Protein AF-A0A5B7WT74-F1 (afdb_monomer_lite)

Structure (mmCIF, N/CA/C/O backbone):
data_AF-A0A5B7WT74-F1
#
_entry.id   AF-A0A5B7WT74-F1
#
loop_
_atom_site.group_PDB
_atom_site.id
_atom_site.type_symbol
_atom_site.label_atom_id
_atom_site.label_alt_id
_atom_site.label_comp_id
_atom_site.label_asym_id
_atom_site.label_entity_id
_atom_site.label_seq_id
_atom_site.pdbx_PDB_ins_code
_atom_site.Cartn_x
_atom_site.Cartn_y
_atom_site.Cartn_z
_atom_site.occupancy
_atom_site.B_iso_or_equiv
_atom_site.auth_seq_id
_atom_site.auth_comp_id
_atom_site.auth_asym_id
_atom_site.auth_atom_id
_atom_site.pdbx_PDB_model_num
ATOM 1 N N . MET A 1 1 ? 6.994 38.155 -28.074 1.00 43.84 1 MET A N 1
ATOM 2 C CA . MET A 1 1 ? 7.207 37.816 -29.499 1.00 43.84 1 MET A CA 1
ATOM 3 C C . MET A 1 1 ? 7.752 36.392 -29.578 1.00 43.84 1 MET A C 1
ATOM 5 O O . MET A 1 1 ? 8.650 36.089 -28.813 1.00 43.84 1 MET A O 1
ATOM 9 N N . LYS A 1 2 ? 7.110 35.565 -30.424 1.00 42.50 2 LYS A N 1
ATOM 10 C CA . LYS A 1 2 ? 7.462 34.252 -31.032 1.00 42.50 2 LYS A CA 1
ATOM 11 C C . LYS A 1 2 ? 8.826 33.625 -30.641 1.00 42.50 2 LYS A C 1
ATOM 13 O O . LYS A 1 2 ? 9.832 34.312 -30.678 1.00 42.50 2 LYS A O 1
ATOM 18 N N . ALA A 1 3 ? 8.922 32.319 -30.376 1.00 50.75 3 ALA A N 1
ATOM 19 C CA . ALA A 1 3 ? 8.661 31.285 -31.381 1.00 50.75 3 ALA A CA 1
ATOM 20 C C . ALA A 1 3 ? 8.172 29.927 -30.835 1.00 50.75 3 ALA A C 1
ATOM 22 O O . ALA A 1 3 ? 8.535 29.475 -29.756 1.00 50.75 3 ALA A O 1
ATOM 23 N N . VAL A 1 4 ? 7.350 29.310 -31.683 1.00 54.53 4 VAL A N 1
ATOM 24 C CA . VAL A 1 4 ? 6.824 27.945 -31.675 1.00 54.53 4 VAL A CA 1
ATOM 25 C C . VAL A 1 4 ? 7.891 26.995 -32.227 1.00 54.53 4 VAL A C 1
ATOM 27 O O . VAL A 1 4 ? 8.508 27.321 -33.239 1.00 54.53 4 VAL A O 1
ATOM 30 N N . ALA A 1 5 ? 8.029 25.803 -31.645 1.00 60.91 5 ALA A N 1
ATOM 31 C CA . ALA A 1 5 ? 8.601 24.648 -32.333 1.00 60.91 5 ALA A CA 1
ATOM 32 C C . ALA A 1 5 ? 7.704 23.427 -32.092 1.00 60.91 5 ALA A C 1
ATOM 34 O O . ALA A 1 5 ? 7.594 22.916 -30.981 1.00 60.91 5 ALA A O 1
ATOM 35 N N . ALA A 1 6 ? 7.022 23.018 -33.157 1.00 59.38 6 ALA A N 1
ATOM 36 C CA . ALA A 1 6 ? 6.358 21.735 -33.278 1.00 59.38 6 ALA A CA 1
ATOM 37 C C . ALA A 1 6 ? 7.375 20.710 -33.793 1.00 59.38 6 ALA A C 1
ATOM 39 O O . ALA A 1 6 ? 8.110 21.027 -34.723 1.00 59.38 6 ALA A O 1
ATOM 40 N N . ASP A 1 7 ? 7.347 19.479 -33.280 1.00 59.78 7 ASP A N 1
ATOM 41 C CA . ASP A 1 7 ? 7.774 18.324 -34.071 1.00 59.78 7 ASP A CA 1
ATOM 42 C C . ASP A 1 7 ? 6.890 17.102 -33.783 1.00 59.78 7 ASP A C 1
ATOM 44 O O . ASP A 1 7 ? 7.019 16.364 -32.810 1.00 59.78 7 ASP A O 1
ATOM 48 N N . THR A 1 8 ? 5.909 16.939 -34.663 1.00 59.81 8 THR A N 1
ATOM 49 C CA . THR A 1 8 ? 5.300 15.666 -35.041 1.00 59.81 8 THR A CA 1
ATOM 50 C C . THR A 1 8 ? 6.332 14.762 -35.718 1.00 59.81 8 THR A C 1
ATOM 52 O O . THR A 1 8 ? 6.831 15.169 -36.766 1.00 59.81 8 THR A O 1
ATOM 55 N N . ARG A 1 9 ? 6.445 13.486 -35.299 1.00 57.03 9 ARG A N 1
ATOM 56 C CA . ARG A 1 9 ? 6.190 12.302 -36.164 1.00 57.03 9 ARG A CA 1
ATOM 57 C C . ARG A 1 9 ? 6.542 10.946 -35.517 1.00 57.03 9 ARG A C 1
ATOM 59 O O . ARG A 1 9 ? 7.696 10.617 -35.300 1.00 57.03 9 ARG A O 1
ATOM 66 N N . LYS A 1 10 ? 5.516 10.082 -35.494 1.00 58.88 10 LYS A N 1
ATOM 67 C CA . LYS A 1 10 ? 5.471 8.793 -36.222 1.00 58.88 10 LYS A CA 1
ATOM 68 C C . LYS A 1 10 ? 6.456 7.694 -35.780 1.00 58.88 10 LYS A C 1
ATOM 70 O O . LYS A 1 1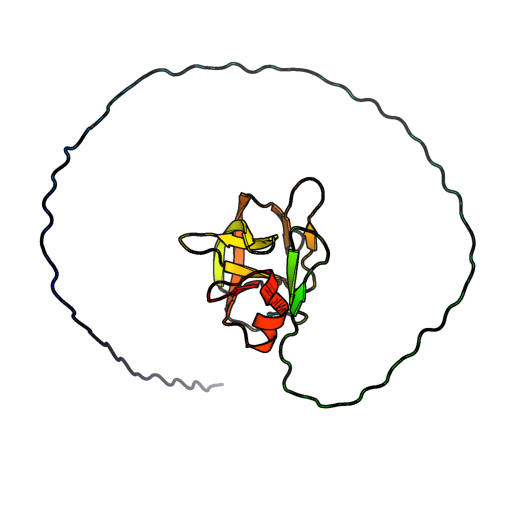0 ? 7.607 7.697 -36.194 1.00 58.88 10 LYS A O 1
ATOM 75 N N . ARG A 1 11 ? 5.908 6.605 -35.221 1.00 59.91 11 ARG A N 1
ATOM 76 C CA . ARG A 1 11 ? 5.969 5.269 -35.856 1.00 59.91 11 ARG A CA 1
ATOM 77 C C . ARG A 1 11 ? 4.997 4.277 -35.212 1.00 59.91 11 ARG A C 1
ATOM 79 O O . ARG A 1 11 ? 5.199 3.753 -34.129 1.00 59.91 11 ARG A O 1
ATOM 86 N N . ILE A 1 12 ? 3.960 4.018 -35.991 1.00 52.88 12 ILE A N 1
ATOM 87 C CA . ILE A 1 12 ? 3.102 2.840 -35.995 1.00 52.88 12 ILE A CA 1
ATOM 88 C C . ILE A 1 12 ? 3.962 1.566 -36.063 1.00 52.88 12 ILE A C 1
ATOM 90 O O . ILE A 1 12 ? 4.817 1.466 -36.946 1.00 52.88 12 ILE A O 1
ATOM 94 N N . ARG A 1 13 ? 3.670 0.571 -35.217 1.00 59.75 13 ARG A N 1
ATOM 95 C CA . ARG A 1 13 ? 3.854 -0.851 -35.545 1.00 59.75 13 ARG A CA 1
ATOM 96 C C . ARG A 1 13 ? 2.678 -1.664 -34.990 1.00 59.75 13 ARG A C 1
ATOM 98 O O . ARG A 1 13 ? 2.598 -1.827 -33.777 1.00 59.75 13 ARG A O 1
ATOM 105 N N . PRO A 1 14 ? 1.777 -2.177 -35.844 1.00 52.19 14 PRO A N 1
ATOM 106 C CA . PRO A 1 14 ? 0.904 -3.273 -35.475 1.00 52.19 14 PRO A CA 1
ATOM 107 C C . PRO A 1 14 ? 1.727 -4.561 -35.560 1.00 52.19 14 PRO A C 1
ATOM 109 O O . PRO A 1 14 ? 2.401 -4.799 -36.563 1.00 52.19 14 PRO A O 1
ATOM 112 N N . MET A 1 15 ? 1.669 -5.404 -34.535 1.00 56.66 15 MET A N 1
ATOM 113 C CA . MET A 1 15 ? 2.001 -6.812 -34.706 1.00 56.66 15 MET A CA 1
ATOM 114 C C . MET A 1 15 ? 0.751 -7.628 -34.427 1.00 56.66 15 MET A C 1
ATOM 116 O O . MET A 1 15 ? 0.352 -7.874 -33.296 1.00 56.66 15 MET A O 1
ATOM 120 N N . VAL A 1 16 ? 0.115 -7.975 -35.539 1.00 48.88 16 VAL A N 1
ATOM 121 C CA . VAL A 1 16 ? -0.822 -9.076 -35.670 1.00 48.88 16 VAL A CA 1
ATOM 122 C C . VAL A 1 16 ? -0.041 -10.359 -35.391 1.00 48.88 16 VAL A C 1
ATOM 124 O O . VAL A 1 16 ? 0.893 -10.674 -36.124 1.00 48.88 16 VAL A O 1
ATOM 127 N N . ALA A 1 17 ? -0.438 -11.103 -34.365 1.00 52.28 17 ALA A N 1
ATOM 128 C CA . ALA A 1 17 ? -0.118 -12.516 -34.243 1.00 52.28 17 ALA A CA 1
ATOM 129 C C . ALA A 1 17 ? -1.440 -13.274 -34.126 1.00 52.28 17 ALA A C 1
ATOM 131 O O . ALA A 1 17 ? -2.047 -13.391 -33.066 1.00 52.28 17 ALA A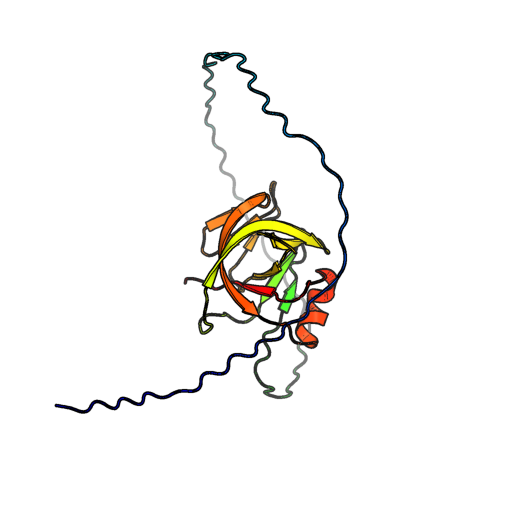 O 1
ATOM 132 N N . VAL A 1 18 ? -1.902 -13.720 -35.290 1.00 48.38 18 VAL A N 1
ATOM 133 C CA . VAL A 1 18 ? -2.897 -14.773 -35.446 1.00 48.38 18 VAL A CA 1
ATOM 134 C C . VAL A 1 18 ? -2.309 -16.045 -34.841 1.00 48.38 18 VAL A C 1
ATOM 136 O O . VAL A 1 18 ? -1.279 -16.516 -35.318 1.00 48.38 18 VAL A O 1
ATOM 139 N N . LEU A 1 19 ? -2.983 -16.636 -33.856 1.00 49.34 19 LEU A N 1
ATOM 140 C CA . LEU A 1 19 ? -2.921 -18.079 -33.666 1.00 49.34 19 LEU A CA 1
ATOM 141 C C . LEU A 1 19 ? -4.340 -18.624 -33.547 1.00 49.34 19 LEU A C 1
ATOM 143 O O . LEU A 1 19 ? -5.104 -18.280 -32.648 1.00 49.34 19 LEU A O 1
ATOM 147 N N . ALA A 1 20 ? -4.677 -19.425 -34.546 1.00 49.81 20 ALA A N 1
ATOM 148 C CA . ALA A 1 20 ? -5.928 -20.127 -34.699 1.00 49.81 20 ALA A CA 1
ATOM 149 C C . ALA A 1 20 ? -5.833 -21.540 -34.099 1.00 49.81 20 ALA A C 1
ATOM 151 O O . ALA A 1 20 ? -4.742 -22.079 -33.930 1.00 49.81 20 ALA A O 1
ATOM 152 N N . LEU A 1 21 ? -7.017 -22.135 -33.923 1.00 44.97 21 LEU A N 1
ATOM 153 C CA . LEU A 1 21 ? -7.318 -23.546 -33.659 1.00 44.97 21 LEU A CA 1
ATOM 154 C C . LEU A 1 21 ? -7.023 -24.072 -32.249 1.00 44.97 21 LEU A C 1
ATOM 156 O O . LEU A 1 21 ? -5.889 -24.392 -31.913 1.00 44.97 21 LEU A O 1
ATOM 160 N N . SER A 1 22 ? -8.100 -24.365 -31.510 1.00 44.72 22 SER A N 1
ATOM 161 C CA . SER A 1 22 ? -8.371 -25.729 -31.025 1.00 44.72 22 SER A CA 1
ATOM 162 C C . SER A 1 22 ? -9.834 -25.911 -30.598 1.00 44.72 22 SER A C 1
ATOM 164 O O . SER A 1 22 ? -10.284 -25.352 -29.610 1.00 44.72 22 SER A O 1
ATOM 166 N N . LEU A 1 23 ? -10.517 -26.721 -31.407 1.00 48.03 23 LEU A N 1
ATOM 167 C CA . LEU A 1 23 ? -11.551 -27.715 -31.116 1.00 48.03 23 LEU A CA 1
ATOM 168 C C . LEU A 1 23 ? -12.803 -27.374 -30.285 1.00 48.03 23 LEU A C 1
ATOM 170 O O . LEU A 1 23 ? -12.784 -27.063 -29.101 1.00 48.03 23 LEU A O 1
ATOM 174 N N . ALA A 1 24 ? -13.918 -27.643 -30.965 1.00 52.25 24 ALA A N 1
ATOM 175 C CA . ALA A 1 24 ? -15.261 -27.872 -30.471 1.00 52.25 24 ALA A CA 1
ATOM 176 C C . ALA A 1 24 ? -15.336 -28.719 -29.187 1.00 52.25 24 ALA A C 1
ATOM 178 O O . ALA A 1 24 ? -14.900 -29.867 -29.152 1.00 52.25 24 ALA A O 1
ATOM 179 N N . GLY A 1 25 ? -16.031 -28.173 -28.192 1.00 44.06 25 GLY A N 1
ATOM 180 C CA . GLY A 1 25 ? -16.697 -28.917 -27.133 1.00 44.06 25 GLY A CA 1
ATOM 181 C C . GLY A 1 25 ? -18.139 -28.435 -27.052 1.00 44.06 25 GLY A C 1
ATOM 182 O O . GLY A 1 25 ? -18.421 -27.398 -26.459 1.00 44.06 25 GLY A O 1
ATOM 183 N N . MET A 1 26 ? -19.048 -29.155 -27.709 1.00 55.19 26 MET A N 1
ATOM 184 C CA . MET A 1 26 ? -20.481 -28.991 -27.503 1.00 55.19 26 MET A CA 1
ATOM 185 C C . MET A 1 26 ? -20.848 -29.552 -26.130 1.00 55.19 26 MET A C 1
ATOM 187 O O . MET A 1 26 ? -20.786 -30.759 -25.932 1.00 55.19 26 MET A O 1
ATOM 191 N N . THR A 1 27 ? -21.330 -28.699 -25.235 1.00 57.47 27 THR A N 1
ATOM 192 C CA . THR A 1 27 ? -22.348 -29.084 -24.252 1.00 57.47 27 THR A CA 1
ATOM 193 C C . THR A 1 27 ? -23.288 -27.908 -24.071 1.00 57.47 27 THR A C 1
ATOM 195 O O . THR A 1 27 ? -22.961 -26.904 -23.444 1.00 57.47 27 THR A O 1
ATOM 198 N N . ALA A 1 28 ? -24.458 -28.050 -24.683 1.00 52.72 28 ALA A N 1
ATOM 199 C CA . ALA A 1 28 ? -25.638 -27.273 -24.383 1.00 52.72 28 ALA A CA 1
ATOM 200 C C . ALA A 1 28 ? -26.025 -27.487 -22.913 1.00 52.72 28 ALA A C 1
ATOM 202 O O . ALA A 1 28 ? -26.196 -28.625 -22.483 1.00 52.72 28 ALA A O 1
ATOM 203 N N . CYS A 1 29 ? -26.218 -26.404 -22.165 1.00 58.50 29 CYS A N 1
ATOM 204 C CA . CYS A 1 29 ? -27.122 -26.423 -21.024 1.00 58.50 29 CYS A CA 1
ATOM 205 C C . CYS A 1 29 ? -27.938 -25.131 -21.046 1.00 58.50 29 CYS A C 1
ATOM 207 O O . CYS A 1 29 ? -27.478 -24.055 -20.679 1.00 58.50 29 CYS A O 1
ATOM 209 N N . SER A 1 30 ? -29.105 -25.294 -21.659 1.00 61.38 30 SER A N 1
ATOM 210 C CA . SER A 1 30 ? -30.391 -24.660 -21.409 1.00 61.38 30 SER A CA 1
ATOM 211 C C . SER A 1 30 ? -30.413 -23.374 -20.585 1.00 61.38 30 SER A C 1
ATOM 213 O O . SER A 1 30 ? -30.084 -23.339 -19.403 1.00 61.38 30 SER A O 1
ATOM 215 N N . A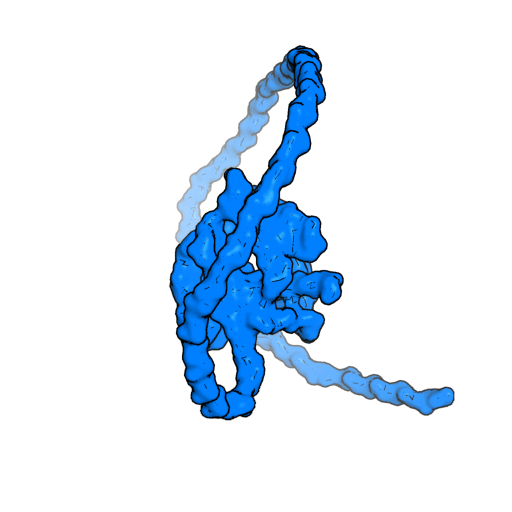LA A 1 31 ? -30.964 -22.349 -21.229 1.00 52.22 31 ALA A N 1
ATOM 216 C CA . ALA A 1 31 ? -31.610 -21.223 -20.588 1.00 52.22 31 ALA A CA 1
ATOM 217 C C . ALA A 1 31 ? -32.527 -21.669 -19.438 1.00 52.22 31 ALA A C 1
ATOM 219 O O . ALA A 1 31 ? -33.329 -22.591 -19.596 1.00 52.22 31 ALA A O 1
ATOM 220 N N . GLN A 1 32 ? -32.467 -20.942 -18.326 1.00 59.31 32 GLN A N 1
ATOM 221 C CA . GLN A 1 32 ? -33.526 -20.943 -17.328 1.00 59.31 32 GLN A CA 1
ATOM 222 C C . GLN A 1 32 ? -33.859 -19.487 -16.973 1.00 59.31 32 GLN A C 1
ATOM 224 O O . GLN A 1 32 ? -33.116 -18.859 -16.217 1.00 59.31 32 GLN A O 1
ATOM 229 N N . PRO A 1 33 ? -34.941 -18.913 -17.530 1.00 55.94 33 PRO A N 1
ATOM 230 C CA . PRO A 1 33 ? -35.518 -17.691 -17.003 1.00 55.94 33 PRO A CA 1
ATOM 231 C C . PRO A 1 33 ? -36.308 -18.072 -15.749 1.00 55.94 33 PRO A C 1
ATOM 233 O O . PRO A 1 33 ? -37.377 -18.669 -15.838 1.00 55.94 33 PRO A O 1
ATOM 236 N N . ASN A 1 34 ? -35.764 -17.769 -14.573 1.00 62.56 34 ASN A N 1
ATOM 237 C CA . ASN A 1 34 ? -36.559 -17.756 -13.351 1.00 62.56 34 ASN A CA 1
ATOM 238 C C . ASN A 1 34 ? -37.060 -16.330 -13.126 1.00 62.56 34 ASN A C 1
ATOM 240 O O . ASN A 1 34 ? -36.448 -15.535 -12.415 1.00 62.56 34 ASN A O 1
ATOM 244 N N . ASP A 1 35 ? -38.197 -16.040 -13.754 1.00 53.81 35 ASP A N 1
ATOM 245 C CA . ASP A 1 35 ? -39.191 -15.146 -13.180 1.00 53.81 35 ASP A CA 1
ATOM 246 C C . ASP A 1 35 ? -39.698 -15.794 -11.888 1.00 53.81 35 ASP A C 1
ATOM 248 O O . ASP A 1 35 ? -40.445 -16.772 -11.903 1.00 53.81 35 ASP A O 1
ATOM 252 N N . ALA A 1 36 ? -39.266 -15.258 -10.752 1.00 55.19 36 ALA A N 1
ATOM 253 C CA . ALA A 1 36 ? -39.910 -15.500 -9.473 1.00 55.19 36 ALA A CA 1
ATOM 254 C C . ALA A 1 36 ? -40.029 -14.164 -8.744 1.00 55.19 36 ALA A C 1
ATOM 256 O O . ALA A 1 36 ? -39.200 -13.780 -7.920 1.00 55.19 36 ALA A O 1
ATOM 257 N N . SER A 1 37 ? -41.110 -13.459 -9.080 1.00 58.66 37 SER A N 1
ATOM 258 C CA . SER A 1 37 ? -41.801 -12.581 -8.142 1.00 58.66 37 SER A CA 1
ATOM 259 C C . SER A 1 37 ? -41.978 -13.297 -6.806 1.00 58.66 37 SER A C 1
ATOM 261 O O . SER A 1 37 ? -42.674 -14.307 -6.750 1.00 58.66 37 SER A O 1
ATOM 263 N N . ALA A 1 38 ? -41.431 -12.741 -5.728 1.00 49.78 38 ALA A N 1
ATOM 264 C CA . ALA A 1 38 ? -42.021 -12.892 -4.406 1.00 49.78 38 ALA A CA 1
ATOM 265 C C . ALA A 1 38 ? -41.536 -11.796 -3.450 1.00 49.78 38 ALA A C 1
ATOM 267 O O . ALA A 1 38 ? -40.396 -11.775 -3.004 1.00 49.78 38 ALA A O 1
ATOM 268 N N . SER A 1 39 ? -42.506 -10.963 -3.087 1.00 55.06 39 SER A N 1
ATOM 269 C CA . SER A 1 39 ? -42.717 -10.435 -1.745 1.00 55.06 39 SER A CA 1
ATOM 270 C C . SER A 1 39 ? -41.747 -9.384 -1.205 1.00 55.06 39 SER A C 1
ATOM 272 O O . SER A 1 39 ? -40.751 -9.651 -0.541 1.00 55.06 39 SER A O 1
ATOM 274 N N . GLN A 1 40 ? -42.201 -8.143 -1.365 1.00 49.69 40 GLN A N 1
ATOM 275 C CA . GLN A 1 40 ? -42.039 -7.088 -0.376 1.00 49.69 40 GLN A CA 1
ATOM 276 C C . GLN A 1 40 ? -42.329 -7.621 1.039 1.00 49.69 40 GLN A C 1
ATOM 278 O O . GLN A 1 40 ? -43.361 -8.254 1.273 1.00 49.69 40 GLN A O 1
ATOM 283 N N . ALA A 1 41 ? -41.456 -7.286 1.984 1.00 58.47 41 ALA A N 1
ATOM 284 C CA . ALA A 1 41 ? -41.811 -7.166 3.387 1.00 58.47 41 ALA A CA 1
ATOM 285 C C . ALA A 1 41 ? -41.403 -5.755 3.845 1.00 58.47 41 ALA A C 1
ATOM 287 O O . ALA A 1 41 ? -40.213 -5.432 3.813 1.00 58.47 41 ALA A O 1
ATOM 288 N N . PRO A 1 42 ? -42.353 -4.888 4.231 1.00 57.06 42 PRO A N 1
ATOM 289 C CA . PRO A 1 42 ? -42.037 -3.652 4.925 1.00 57.06 42 PRO A CA 1
ATOM 290 C C . PRO A 1 42 ? -41.691 -3.997 6.375 1.00 57.06 42 PRO A C 1
ATOM 292 O O . PRO A 1 42 ? -42.571 -4.350 7.158 1.00 57.06 42 PRO A O 1
ATOM 295 N N . PHE A 1 43 ? -40.415 -3.904 6.748 1.00 56.41 43 PHE A N 1
ATOM 296 C CA . PHE A 1 43 ? -40.043 -3.900 8.159 1.00 56.41 43 PHE A CA 1
ATOM 297 C C . PHE A 1 43 ? -39.893 -2.461 8.641 1.00 56.41 43 PHE A C 1
ATOM 299 O O . PHE A 1 43 ? -38.982 -1.727 8.261 1.00 56.41 43 PHE A O 1
ATOM 306 N N . SER A 1 44 ? -40.889 -2.093 9.441 1.00 58.38 44 SER A N 1
ATOM 307 C CA . SER A 1 44 ? -41.050 -0.860 10.195 1.00 58.38 44 SER A CA 1
ATOM 308 C C . SER A 1 44 ? -39.860 -0.526 11.107 1.00 58.38 44 SER A C 1
ATOM 310 O O . SER A 1 44 ? -39.141 -1.425 11.551 1.00 58.38 44 SER A O 1
ATOM 312 N N . PRO A 1 45 ? -39.689 0.769 11.431 1.00 55.28 45 PRO A N 1
ATOM 313 C CA . PRO A 1 45 ? -38.602 1.286 12.250 1.00 55.28 45 PRO A CA 1
ATOM 314 C C . PRO A 1 45 ? -38.806 0.939 13.728 1.00 55.28 45 PRO A C 1
ATOM 316 O O . PRO A 1 45 ? -39.908 1.076 14.258 1.00 55.28 45 PRO A O 1
ATOM 319 N N . ALA A 1 46 ? -37.728 0.563 14.414 1.00 53.81 46 ALA A N 1
ATOM 320 C CA . ALA A 1 46 ? -37.673 0.591 15.869 1.00 53.81 46 ALA A CA 1
ATOM 321 C C . ALA A 1 46 ? -36.906 1.845 16.296 1.00 53.81 46 ALA A C 1
ATOM 323 O O . ALA A 1 46 ? -35.699 1.971 16.096 1.00 53.81 46 ALA A O 1
ATOM 324 N N . ALA A 1 47 ? -37.675 2.789 16.823 1.00 49.59 47 ALA A N 1
ATOM 325 C CA . ALA A 1 47 ? -37.211 3.954 17.543 1.00 49.59 47 ALA A CA 1
ATOM 326 C C . ALA A 1 47 ? -36.612 3.577 18.910 1.00 49.59 47 ALA A C 1
ATOM 328 O O . ALA A 1 47 ? -36.903 2.515 19.456 1.00 49.59 47 ALA A O 1
ATOM 329 N N . SER A 1 48 ? -35.893 4.555 19.467 1.00 51.88 48 SER A N 1
ATOM 330 C CA . SER A 1 48 ? -35.588 4.745 20.890 1.00 51.88 48 SER A CA 1
ATOM 331 C C . SER A 1 48 ? -34.513 3.844 21.507 1.00 51.88 48 SER A C 1
ATOM 333 O O . SER A 1 48 ? -34.693 2.649 21.700 1.00 51.88 48 SER A O 1
ATOM 335 N N . SER A 1 49 ? -33.414 4.449 21.956 1.00 59.25 49 SER A N 1
ATOM 336 C CA . SER A 1 49 ? -33.446 5.159 23.240 1.00 59.25 49 SER A CA 1
ATOM 337 C C . SER A 1 49 ? -32.184 5.984 23.475 1.00 59.25 49 SER A C 1
ATOM 339 O O . SER A 1 49 ? -31.066 5.559 23.195 1.00 59.25 49 SER A O 1
ATOM 341 N N . GLU A 1 50 ? -32.423 7.172 24.023 1.00 53.16 50 GLU A N 1
ATOM 342 C CA . GLU A 1 50 ? -31.483 8.003 24.763 1.00 53.16 50 GLU A CA 1
ATOM 343 C C . GLU A 1 50 ? -30.692 7.211 25.811 1.00 53.16 50 GLU A C 1
ATOM 345 O O . GLU A 1 50 ? -31.259 6.418 26.561 1.00 53.16 50 GLU A O 1
ATOM 350 N N . ALA A 1 51 ? -29.406 7.541 25.933 1.00 53.81 51 ALA A N 1
ATOM 351 C CA . ALA A 1 51 ? -28.732 7.658 27.222 1.00 53.81 51 ALA A CA 1
ATOM 352 C C . ALA A 1 51 ? -27.486 8.547 27.061 1.00 53.81 51 ALA A C 1
ATOM 354 O O . ALA A 1 51 ? -26.430 8.094 26.625 1.00 53.81 51 ALA A O 1
ATOM 355 N N . ALA A 1 52 ? -27.613 9.823 27.426 1.00 60.88 52 ALA A N 1
ATOM 356 C CA . ALA A 1 52 ? -26.500 10.563 28.019 1.00 60.88 52 ALA A CA 1
ATOM 357 C C . ALA A 1 52 ? -26.399 10.143 29.499 1.00 60.88 52 ALA A C 1
ATOM 359 O O . ALA A 1 52 ? -27.430 9.862 30.117 1.00 60.88 52 ALA A O 1
ATOM 360 N N . PRO A 1 53 ? -25.191 10.095 30.083 1.00 61.78 53 PRO A N 1
ATOM 361 C CA . PRO A 1 53 ? -24.801 11.246 30.894 1.00 61.78 53 PRO A CA 1
ATOM 362 C C . PRO A 1 53 ? -23.311 11.621 30.813 1.00 61.78 53 PRO A C 1
ATOM 364 O O . PRO A 1 53 ? -22.422 10.796 30.617 1.00 61.78 53 PRO A O 1
ATOM 367 N N . SER A 1 54 ? -23.068 12.913 31.035 1.00 54.81 54 SER A N 1
ATOM 368 C CA . SER A 1 54 ? -21.801 13.519 31.453 1.00 54.81 54 SER A CA 1
ATOM 369 C C . SER A 1 54 ? -21.198 12.820 32.680 1.00 54.81 54 SER A C 1
ATOM 371 O O . SER A 1 54 ? -21.959 12.321 33.505 1.00 54.81 54 SER A O 1
ATOM 373 N N . THR A 1 55 ? -19.867 12.870 32.860 1.00 54.66 55 THR A N 1
ATOM 374 C CA . THR A 1 55 ? -19.165 13.420 34.055 1.00 54.66 55 THR A CA 1
ATOM 375 C C . THR A 1 55 ? -17.639 13.199 33.955 1.00 54.66 55 THR A C 1
ATOM 377 O O . THR A 1 55 ? -17.151 12.078 34.003 1.00 54.66 55 THR A O 1
ATOM 380 N N . GLN A 1 56 ? -16.920 14.310 33.767 1.00 54.16 56 GLN A N 1
ATOM 381 C CA . GLN A 1 56 ? -15.739 14.803 34.500 1.00 54.16 56 GLN A CA 1
ATOM 382 C C . GLN A 1 56 ? -14.843 13.811 35.283 1.00 54.16 56 GLN A C 1
ATOM 384 O O . GLN A 1 56 ? -15.294 13.201 36.244 1.00 54.16 56 GLN A O 1
ATOM 389 N N . ALA A 1 57 ? -13.535 13.809 34.985 1.00 50.91 57 ALA A N 1
ATOM 390 C CA . ALA A 1 57 ? -12.472 13.796 36.001 1.00 50.91 57 ALA A CA 1
ATOM 391 C C . ALA A 1 57 ? -11.115 14.177 35.381 1.00 50.91 57 ALA A C 1
ATOM 393 O O . ALA A 1 57 ? -10.497 13.427 34.630 1.00 50.91 57 ALA A O 1
ATOM 394 N N . GLU A 1 58 ? -10.686 15.383 35.729 1.00 55.03 58 GLU A N 1
ATOM 395 C CA . GLU A 1 58 ? -9.323 15.897 35.691 1.00 55.03 58 GLU A CA 1
ATOM 396 C C . GLU A 1 58 ? -8.448 15.128 36.694 1.00 55.03 58 GLU A C 1
ATOM 398 O O . GLU A 1 58 ? -8.892 14.892 37.816 1.00 55.03 58 GLU A O 1
ATOM 403 N N . SER A 1 59 ? -7.223 14.748 36.308 1.00 51.16 59 SER A N 1
ATOM 404 C CA . SER A 1 59 ? -6.075 14.539 37.213 1.00 51.16 59 SER A CA 1
ATOM 405 C C . SER A 1 59 ? -4.793 14.296 36.410 1.00 51.16 59 SER A C 1
ATOM 407 O O . SER A 1 59 ? -4.551 13.205 35.896 1.00 51.16 59 SER A O 1
ATOM 409 N N . THR A 1 60 ? -3.951 15.323 36.335 1.00 51.75 60 THR A N 1
ATOM 410 C CA . THR A 1 60 ? -2.493 15.191 36.221 1.00 51.75 60 THR A CA 1
ATOM 411 C C . THR A 1 60 ? -1.928 14.709 37.562 1.00 51.75 60 THR A C 1
ATOM 413 O O . THR A 1 60 ? -2.431 15.088 38.621 1.00 51.75 60 THR A O 1
ATOM 416 N N . PRO A 1 61 ? -0.877 13.876 37.546 1.00 57.22 61 PRO A N 1
ATOM 417 C CA . PRO A 1 61 ? 0.376 14.380 38.105 1.00 57.22 61 PRO A CA 1
ATOM 418 C C . PRO A 1 61 ? 1.628 13.955 37.323 1.00 57.22 61 PRO A C 1
ATOM 420 O O . PRO A 1 61 ? 1.701 12.898 36.700 1.00 57.22 61 PRO A O 1
ATOM 423 N N . SER A 1 62 ? 2.627 14.830 37.411 1.00 51.44 62 SER A N 1
ATOM 424 C CA . SER A 1 62 ? 4.009 14.669 36.972 1.00 51.44 62 SER A CA 1
ATOM 425 C C . SER A 1 62 ? 4.674 13.392 37.494 1.00 51.44 62 SER A C 1
ATOM 427 O O . SER A 1 62 ? 4.446 12.973 38.627 1.00 51.44 62 SER A O 1
ATOM 429 N N . THR A 1 63 ? 5.612 12.838 36.723 1.00 54.88 63 THR A N 1
ATOM 430 C CA . THR A 1 63 ? 6.741 12.087 37.284 1.00 54.88 63 THR A CA 1
ATOM 431 C C . THR A 1 63 ? 8.021 12.450 36.546 1.00 54.88 63 THR A C 1
ATOM 433 O O . THR A 1 63 ? 8.065 12.611 35.328 1.00 54.88 63 THR A O 1
ATOM 436 N N . GLU A 1 64 ? 9.015 12.664 37.389 1.00 51.06 64 GLU A N 1
ATOM 437 C CA . GLU A 1 64 ? 10.309 13.282 37.209 1.00 51.06 64 GLU A CA 1
ATOM 438 C C . GLU A 1 64 ? 11.334 12.325 36.582 1.00 51.06 64 GLU A C 1
ATOM 440 O O . GLU A 1 64 ? 11.144 11.113 36.495 1.00 51.06 64 GLU A O 1
ATOM 445 N N . ALA A 1 65 ? 12.427 12.929 36.134 1.00 48.03 65 ALA A N 1
ATOM 446 C CA . ALA A 1 65 ? 13.535 12.379 35.373 1.00 48.03 65 ALA A CA 1
ATOM 447 C C . ALA A 1 65 ? 14.243 11.153 35.978 1.00 48.03 65 ALA A C 1
ATOM 449 O O . ALA A 1 65 ? 14.419 11.056 37.191 1.00 48.03 65 ALA A O 1
ATOM 450 N N . SER A 1 66 ? 14.866 10.342 35.110 1.00 50.84 66 SER A N 1
ATOM 451 C CA . SER A 1 66 ? 16.312 10.080 35.229 1.00 50.84 66 SER A CA 1
ATOM 452 C C . SER A 1 66 ? 16.942 9.405 33.996 1.00 50.84 66 SER A C 1
ATOM 454 O O . SER A 1 66 ? 16.226 8.849 33.166 1.00 50.84 66 SER A O 1
ATOM 456 N N . PRO A 1 67 ? 18.280 9.520 33.838 1.00 63.12 67 PRO A N 1
ATOM 457 C CA . PRO A 1 67 ? 18.955 9.570 32.544 1.00 63.12 67 PRO A CA 1
ATOM 458 C C . PRO A 1 67 ? 19.782 8.318 32.196 1.00 63.12 67 PRO A C 1
ATOM 460 O O . PRO A 1 67 ? 20.027 7.443 33.019 1.00 63.12 67 PRO A O 1
ATOM 463 N N . SER A 1 68 ? 20.356 8.387 30.991 1.00 43.28 68 SER A N 1
ATOM 464 C CA . SER A 1 68 ? 21.529 7.661 30.483 1.00 43.28 68 SER A CA 1
ATOM 465 C C . SER A 1 68 ? 21.313 6.247 29.950 1.00 43.28 68 SER A C 1
ATOM 467 O O . SER A 1 68 ? 21.169 5.284 30.691 1.00 43.28 68 SER A O 1
ATOM 469 N N . THR A 1 69 ? 21.557 6.088 28.649 1.00 42.34 69 THR A N 1
ATOM 470 C CA . THR A 1 69 ? 22.724 5.307 28.208 1.00 42.34 69 THR A CA 1
ATOM 471 C C . THR A 1 69 ? 23.097 5.645 26.766 1.00 42.34 69 THR A C 1
ATOM 473 O O . THR A 1 69 ? 22.278 5.608 25.854 1.00 42.34 69 THR A O 1
ATOM 476 N N . LYS A 1 70 ? 24.378 5.987 26.580 1.00 48.38 70 LYS A N 1
ATOM 477 C CA . LYS A 1 70 ? 25.086 5.984 25.297 1.00 48.38 70 LYS A CA 1
ATOM 478 C C . LYS A 1 70 ? 24.808 4.676 24.554 1.00 48.38 70 LYS A C 1
ATOM 480 O O . LYS A 1 70 ? 24.998 3.606 25.124 1.00 48.38 70 LYS A O 1
ATOM 485 N N . THR A 1 71 ? 24.505 4.749 23.265 1.00 50.53 71 THR A N 1
ATOM 486 C CA . THR A 1 71 ? 24.846 3.675 22.328 1.00 50.53 71 THR A CA 1
ATOM 487 C C . THR A 1 71 ? 25.306 4.306 21.024 1.00 50.53 71 THR A C 1
ATOM 489 O O . THR A 1 71 ? 24.549 4.930 20.293 1.00 50.53 71 THR A O 1
ATOM 492 N N . SER A 1 72 ? 26.622 4.212 20.873 1.00 43.78 72 SER A N 1
ATOM 493 C CA . SER A 1 72 ? 27.460 4.223 19.686 1.00 43.78 72 SER A CA 1
ATOM 494 C C . SER A 1 72 ? 26.796 4.500 18.338 1.00 43.78 72 SER A C 1
ATOM 496 O O . SER A 1 72 ? 26.032 3.693 17.816 1.00 43.78 72 SER A O 1
ATOM 498 N N . ALA A 1 73 ? 27.266 5.575 17.709 1.00 49.44 73 ALA A N 1
ATOM 499 C CA . ALA A 1 73 ? 27.446 5.601 16.268 1.00 49.44 73 ALA A CA 1
ATOM 500 C C . ALA A 1 73 ? 28.322 4.416 15.820 1.00 49.44 73 ALA A C 1
ATOM 502 O O . ALA A 1 73 ? 29.310 4.086 16.484 1.00 49.44 73 ALA A O 1
ATOM 503 N N . PRO A 1 74 ? 28.050 3.876 14.632 1.00 48.75 74 PRO A N 1
ATOM 504 C CA . PRO A 1 74 ? 29.099 3.683 13.658 1.00 48.75 74 PRO A CA 1
ATOM 505 C C . PRO A 1 74 ? 28.911 4.711 12.545 1.00 48.75 74 PRO A C 1
ATOM 507 O O . PRO A 1 74 ? 27.875 4.773 11.885 1.00 48.75 74 PRO A O 1
ATOM 510 N N . ALA A 1 75 ? 29.947 5.520 12.340 1.00 52.59 75 ALA A N 1
ATOM 511 C CA . ALA A 1 75 ? 30.172 6.129 11.048 1.00 52.59 75 ALA A CA 1
ATOM 512 C C . ALA A 1 75 ? 30.363 4.998 10.026 1.00 52.59 75 ALA A C 1
ATOM 514 O O . ALA A 1 75 ? 31.162 4.082 10.226 1.00 52.59 75 ALA A O 1
ATOM 515 N N . SER A 1 76 ? 29.621 5.059 8.932 1.00 49.88 76 SER A N 1
ATOM 516 C CA . SER A 1 76 ? 29.999 4.413 7.684 1.00 49.88 76 SER A CA 1
ATOM 517 C C . SER A 1 76 ? 29.675 5.391 6.571 1.00 49.88 76 SER A C 1
ATOM 519 O O . SER A 1 76 ? 28.542 5.498 6.116 1.00 49.88 76 SER A O 1
ATOM 521 N N . GLU A 1 77 ? 30.700 6.144 6.176 1.00 55.94 77 GLU A N 1
ATOM 522 C CA . GLU A 1 77 ? 30.859 6.533 4.781 1.00 55.94 77 GLU A CA 1
ATOM 523 C C . GLU A 1 77 ? 30.774 5.261 3.934 1.00 55.94 77 GLU A C 1
ATOM 525 O O . GLU A 1 77 ? 31.489 4.306 4.232 1.00 55.94 77 GLU A O 1
ATOM 530 N N . THR A 1 78 ? 29.934 5.237 2.898 1.00 42.62 78 THR A N 1
ATOM 531 C CA . THR A 1 78 ? 30.254 4.647 1.586 1.00 42.62 78 THR A CA 1
ATOM 532 C C . THR A 1 78 ? 29.130 4.960 0.594 1.00 42.62 78 THR A C 1
ATOM 534 O O . THR A 1 78 ? 28.000 4.523 0.762 1.00 42.62 78 THR A O 1
ATOM 537 N N . ALA A 1 79 ? 29.535 5.677 -0.458 1.00 39.25 79 ALA A N 1
ATOM 538 C CA . ALA A 1 79 ? 28.956 5.785 -1.794 1.00 39.25 79 ALA A CA 1
ATOM 539 C C . ALA A 1 79 ? 27.533 6.351 -1.944 1.00 39.25 79 ALA A C 1
ATOM 541 O O . ALA A 1 79 ? 26.534 5.694 -1.675 1.00 39.25 79 ALA A O 1
ATOM 542 N N . ALA A 1 80 ? 27.471 7.533 -2.566 1.00 44.47 80 ALA A N 1
ATOM 543 C CA . ALA A 1 80 ? 26.363 7.932 -3.423 1.00 44.47 80 ALA A CA 1
ATOM 544 C C . ALA A 1 80 ? 26.238 6.923 -4.583 1.00 44.47 80 ALA A C 1
ATOM 546 O O . ALA A 1 80 ? 26.796 7.113 -5.664 1.00 44.47 80 ALA A O 1
ATOM 547 N N . ALA A 1 81 ? 25.579 5.800 -4.316 1.00 43.91 81 ALA A N 1
ATOM 548 C CA . ALA A 1 81 ? 24.940 4.985 -5.333 1.00 43.91 81 ALA A CA 1
ATOM 549 C C . ALA A 1 81 ? 23.597 5.648 -5.659 1.00 43.91 81 ALA A C 1
ATOM 551 O O . ALA A 1 81 ? 23.000 6.272 -4.785 1.00 43.91 81 ALA A O 1
ATOM 552 N N . ALA A 1 82 ? 23.171 5.575 -6.920 1.00 43.44 82 ALA A N 1
ATOM 553 C CA . ALA A 1 82 ? 21.893 6.114 -7.369 1.00 43.44 82 ALA A CA 1
ATOM 554 C C . ALA A 1 82 ? 20.778 5.758 -6.372 1.00 43.44 82 ALA A C 1
ATOM 556 O O . ALA A 1 82 ? 20.715 4.618 -5.928 1.00 43.44 82 ALA A O 1
ATOM 557 N N . ASP A 1 83 ? 19.981 6.761 -6.008 1.00 48.81 83 ASP A N 1
ATOM 558 C CA . ASP A 1 83 ? 18.917 6.747 -5.000 1.00 48.81 83 ASP A CA 1
ATOM 559 C C . ASP A 1 83 ? 17.898 5.619 -5.277 1.00 48.81 83 ASP A C 1
ATOM 561 O O . ASP A 1 83 ? 16.873 5.807 -5.933 1.00 48.81 83 ASP A O 1
ATOM 565 N N . GLU A 1 84 ? 18.216 4.391 -4.869 1.00 59.94 84 GLU A N 1
ATOM 566 C CA . GLU A 1 84 ? 17.290 3.267 -4.942 1.00 59.94 84 GLU A CA 1
ATOM 567 C C . GLU A 1 84 ? 16.314 3.404 -3.773 1.00 59.94 84 GLU A C 1
ATOM 569 O O . GLU A 1 84 ? 16.700 3.255 -2.613 1.00 59.94 84 GLU A O 1
ATOM 574 N N . ALA A 1 85 ? 15.048 3.700 -4.085 1.00 66.00 85 ALA A N 1
ATOM 575 C CA . ALA A 1 85 ? 13.973 3.835 -3.108 1.00 66.00 85 ALA A CA 1
ATOM 576 C C . ALA A 1 85 ? 13.958 2.638 -2.146 1.00 66.00 85 ALA A C 1
ATOM 578 O O . ALA A 1 85 ? 13.638 1.502 -2.526 1.00 66.00 85 ALA A O 1
ATOM 579 N N . LYS A 1 86 ? 14.335 2.897 -0.895 1.00 85.38 86 LYS A N 1
ATOM 580 C CA . LYS A 1 86 ? 14.416 1.890 0.156 1.00 85.38 86 LYS A CA 1
ATOM 581 C C . LYS A 1 86 ? 13.015 1.598 0.684 1.00 85.38 86 LYS A C 1
ATOM 583 O O . LYS A 1 86 ? 12.222 2.505 0.909 1.00 85.38 86 LYS A O 1
ATOM 588 N N . LEU A 1 87 ? 12.703 0.313 0.845 1.00 90.31 87 LEU A N 1
ATOM 589 C CA . LEU A 1 87 ? 11.410 -0.145 1.349 1.00 90.31 87 LEU A CA 1
ATOM 590 C C . LEU A 1 87 ? 11.551 -0.683 2.771 1.00 90.31 87 LEU A C 1
ATOM 592 O O . LEU A 1 87 ? 12.507 -1.398 3.091 1.00 90.31 87 LEU A O 1
ATOM 596 N N . SER A 1 88 ? 10.564 -0.393 3.609 1.00 92.25 88 SER A N 1
ATOM 597 C CA . SER A 1 88 ? 10.461 -0.902 4.973 1.00 92.25 88 SER A CA 1
ATOM 598 C C . SER A 1 88 ? 9.076 -1.494 5.244 1.00 92.25 88 SER A C 1
ATOM 600 O O . SER A 1 88 ? 8.098 -1.192 4.566 1.00 92.25 88 SER A O 1
ATOM 602 N N . LEU A 1 89 ? 8.985 -2.402 6.220 1.00 92.44 89 LEU A N 1
ATOM 603 C CA . LEU A 1 89 ? 7.721 -3.019 6.631 1.00 92.44 89 LEU A CA 1
ATOM 604 C C . LEU A 1 89 ? 7.299 -2.489 7.995 1.00 92.44 89 LEU A C 1
ATOM 606 O O . LEU A 1 89 ? 8.102 -2.474 8.935 1.00 92.44 89 LEU A O 1
ATOM 610 N N . THR A 1 90 ? 6.019 -2.150 8.148 1.00 92.62 90 THR A N 1
ATOM 611 C CA . THR A 1 90 ? 5.481 -1.853 9.477 1.00 92.62 90 THR A CA 1
ATOM 612 C C . THR A 1 90 ? 5.554 -3.100 10.368 1.00 92.62 90 THR A C 1
ATOM 614 O O . THR A 1 90 ? 5.445 -4.253 9.925 1.00 92.62 90 THR A O 1
ATOM 617 N N . LYS A 1 91 ? 5.801 -2.878 11.664 1.00 88.31 91 LYS A N 1
ATOM 618 C CA . LYS A 1 91 ? 6.038 -3.967 12.626 1.00 88.31 91 LYS A CA 1
ATOM 619 C C . LYS A 1 91 ? 4.776 -4.786 12.896 1.00 88.31 91 LYS A C 1
ATOM 621 O O . LYS A 1 91 ? 4.873 -5.996 13.112 1.00 88.31 91 LYS A O 1
ATOM 626 N N . GLU A 1 92 ? 3.622 -4.133 12.867 1.00 88.69 92 GLU A N 1
ATOM 627 C CA . GLU A 1 92 ? 2.326 -4.681 13.265 1.00 88.69 92 GLU A CA 1
ATOM 628 C C . GLU A 1 92 ? 1.586 -5.331 12.084 1.00 88.69 92 GLU A C 1
ATOM 630 O O . GLU A 1 92 ? 2.024 -5.242 10.939 1.00 88.69 92 GLU A O 1
ATOM 635 N N . LYS A 1 93 ? 0.490 -6.050 12.367 1.00 88.38 93 LYS A N 1
ATOM 636 C CA . LYS A 1 93 ? -0.385 -6.637 11.341 1.00 88.38 93 LYS A CA 1
ATOM 637 C C . LYS A 1 93 ? -1.723 -5.875 11.278 1.00 88.38 93 LYS A C 1
ATOM 639 O O . LYS A 1 93 ? -2.281 -5.616 12.344 1.00 88.38 93 LYS A O 1
ATOM 644 N N . PRO A 1 94 ? -2.272 -5.591 10.080 1.00 92.19 94 PRO A N 1
ATOM 645 C CA . PRO A 1 94 ? -1.657 -5.817 8.766 1.00 92.19 94 PRO A CA 1
ATOM 646 C C . PRO A 1 94 ? -0.378 -4.990 8.581 1.00 92.19 94 PRO A C 1
ATOM 648 O O . PRO A 1 94 ? -0.213 -3.952 9.214 1.00 92.19 94 PRO A O 1
ATOM 651 N N . ARG A 1 95 ? 0.532 -5.480 7.738 1.00 93.56 95 ARG A N 1
ATOM 652 C CA . ARG A 1 95 ? 1.770 -4.776 7.405 1.00 93.56 95 ARG A CA 1
ATOM 653 C C . ARG A 1 95 ? 1.517 -3.785 6.271 1.00 93.56 95 ARG A C 1
ATOM 655 O O . ARG A 1 95 ? 0.874 -4.125 5.277 1.00 93.56 95 ARG A O 1
ATOM 662 N N . GLY A 1 96 ? 2.063 -2.586 6.404 1.00 93.19 96 GLY A N 1
ATOM 663 C CA . GLY A 1 96 ? 2.292 -1.681 5.283 1.00 93.19 96 GLY A CA 1
ATOM 664 C C . GLY A 1 96 ? 3.700 -1.864 4.771 1.00 93.19 96 GLY A C 1
ATOM 665 O O . GLY A 1 96 ? 4.615 -2.083 5.569 1.00 93.19 96 GLY A O 1
ATOM 666 N N . VAL A 1 97 ? 3.860 -1.755 3.461 1.00 95.31 97 VAL A N 1
ATOM 667 C CA . VAL A 1 97 ? 5.169 -1.501 2.879 1.00 95.31 97 VAL A CA 1
ATOM 668 C C . VAL A 1 97 ? 5.302 -0.000 2.727 1.00 95.31 97 VAL A C 1
ATOM 670 O O . VAL A 1 97 ? 4.508 0.597 2.011 1.00 95.31 97 VAL A O 1
ATOM 673 N N . ILE A 1 98 ? 6.259 0.594 3.423 1.00 94.25 98 ILE A N 1
ATOM 674 C CA . ILE A 1 98 ? 6.535 2.025 3.373 1.00 94.25 98 ILE A CA 1
ATOM 675 C C . ILE A 1 98 ? 7.738 2.240 2.460 1.00 94.25 98 ILE A C 1
ATOM 677 O O . ILE A 1 98 ? 8.746 1.545 2.600 1.00 94.25 98 ILE A O 1
ATOM 681 N N . ALA A 1 99 ? 7.622 3.161 1.513 1.00 91.06 99 ALA A N 1
ATOM 682 C CA . ALA A 1 99 ? 8.744 3.625 0.714 1.00 91.06 99 ALA A CA 1
ATOM 683 C C . ALA A 1 99 ? 9.368 4.857 1.372 1.00 91.06 99 ALA A C 1
ATOM 685 O O . ALA A 1 99 ? 8.649 5.808 1.660 1.00 91.06 99 ALA A O 1
ATOM 686 N N . ASP A 1 100 ? 10.691 4.848 1.543 1.00 82.50 100 ASP A N 1
ATOM 687 C CA . ASP A 1 100 ? 11.463 5.955 2.134 1.00 82.50 100 ASP A CA 1
ATOM 688 C C . ASP A 1 100 ? 11.570 7.176 1.179 1.00 82.50 100 ASP A C 1
ATOM 690 O O . ASP A 1 100 ? 12.237 8.167 1.464 1.00 82.50 100 ASP A O 1
ATOM 694 N N . THR A 1 101 ? 10.948 7.104 -0.003 1.00 77.69 101 THR A N 1
ATOM 695 C CA . THR A 1 101 ? 10.947 8.166 -1.014 1.00 77.69 101 THR A CA 1
ATOM 696 C C . THR A 1 101 ? 9.530 8.502 -1.445 1.00 77.69 101 THR A C 1
ATOM 698 O O . THR A 1 101 ? 8.747 7.619 -1.801 1.00 77.69 101 THR A O 1
ATOM 701 N N . ASP A 1 102 ? 9.241 9.794 -1.510 1.00 71.75 102 ASP A N 1
ATOM 702 C CA . ASP A 1 102 ? 8.002 10.322 -2.061 1.00 71.75 102 ASP A CA 1
ATOM 703 C C . ASP A 1 102 ? 7.922 10.116 -3.586 1.00 71.75 102 ASP A C 1
ATOM 705 O O . ASP A 1 102 ? 8.776 10.577 -4.342 1.00 71.75 102 ASP A O 1
ATOM 709 N N . PHE A 1 103 ? 6.842 9.500 -4.071 1.00 75.81 103 PHE A N 1
ATOM 710 C CA . PHE A 1 103 ? 6.622 9.241 -5.503 1.00 75.81 103 PHE A CA 1
ATOM 711 C C . PHE A 1 103 ? 6.026 10.443 -6.269 1.00 75.81 103 PHE A C 1
ATOM 713 O O . PHE A 1 103 ? 5.198 10.266 -7.159 1.00 75.81 103 PHE A O 1
ATOM 720 N N . LYS A 1 104 ? 6.393 11.686 -5.931 1.00 67.38 104 LYS A N 1
ATOM 721 C CA . LYS A 1 104 ? 5.698 12.901 -6.422 1.00 67.38 104 LYS A CA 1
ATOM 722 C C . LYS A 1 104 ? 5.840 13.166 -7.927 1.00 67.38 104 LYS A C 1
ATOM 724 O O . LYS A 1 104 ? 4.966 13.800 -8.510 1.00 67.38 104 LYS A O 1
ATOM 729 N N . ASP A 1 105 ? 6.888 12.645 -8.562 1.00 69.50 105 ASP A N 1
ATOM 730 C CA . ASP A 1 105 ? 7.217 12.948 -9.964 1.00 69.50 105 ASP A CA 1
ATOM 731 C C . ASP A 1 105 ? 6.833 11.843 -10.962 1.00 69.50 105 ASP A C 1
ATOM 733 O O . ASP A 1 105 ? 7.146 11.938 -12.154 1.00 69.50 105 ASP A O 1
ATOM 737 N N . VAL A 1 106 ? 6.152 10.786 -10.509 1.00 69.94 106 VAL A N 1
ATOM 738 C CA . VAL A 1 106 ? 5.746 9.701 -11.408 1.00 69.94 106 VAL A CA 1
ATOM 739 C C . VAL A 1 106 ? 4.395 9.956 -12.075 1.00 69.94 106 VAL A C 1
ATOM 741 O O . VAL A 1 106 ? 3.561 10.721 -11.585 1.00 69.94 106 VAL A O 1
ATOM 744 N N . LYS A 1 107 ? 4.159 9.317 -13.228 1.00 82.44 107 LYS A N 1
ATOM 745 C CA . LYS A 1 107 ? 2.875 9.402 -13.941 1.00 82.44 107 LYS A CA 1
ATOM 746 C C . LYS A 1 107 ? 1.813 8.589 -13.206 1.00 82.44 107 LYS A C 1
ATOM 748 O O . LYS A 1 107 ? 1.488 7.467 -13.586 1.00 82.44 107 LYS A O 1
ATOM 753 N N . ALA A 1 108 ? 1.259 9.189 -12.164 1.00 87.00 108 ALA A N 1
ATOM 754 C CA . ALA A 1 108 ? 0.172 8.612 -11.402 1.00 87.00 108 ALA A CA 1
ATOM 755 C C . ALA A 1 108 ? -1.091 8.441 -12.250 1.00 87.00 108 ALA A C 1
ATOM 757 O O . ALA A 1 108 ? -1.457 9.294 -13.060 1.00 87.00 108 ALA A O 1
ATOM 758 N N . THR A 1 109 ? -1.783 7.336 -12.017 1.00 92.06 109 THR A N 1
ATOM 759 C CA . THR A 1 109 ? -3.128 7.075 -12.520 1.00 92.06 109 THR A CA 1
ATOM 760 C C . THR A 1 109 ? -4.004 6.649 -11.349 1.00 92.06 109 THR A C 1
ATOM 762 O O . THR A 1 109 ? -3.536 5.994 -10.418 1.00 92.06 109 THR A O 1
ATOM 765 N N . GLU A 1 110 ? -5.282 7.011 -11.388 1.00 94.69 110 GLU A N 1
ATOM 766 C CA . GLU A 1 110 ? -6.254 6.506 -10.423 1.00 94.69 110 GLU A CA 1
ATOM 767 C C . GLU A 1 110 ? -6.474 5.002 -10.626 1.00 94.69 110 GLU A C 1
ATOM 769 O O . GLU A 1 110 ? -6.752 4.535 -11.732 1.00 94.69 110 GLU A O 1
ATOM 774 N N . GLN A 1 111 ? -6.357 4.243 -9.541 1.00 95.31 111 GLN A N 1
ATOM 775 C CA . GLN A 1 111 ? -6.639 2.817 -9.476 1.00 95.31 111 GLN A CA 1
ATOM 776 C C . GLN A 1 111 ? -7.778 2.595 -8.486 1.00 95.31 111 GLN A C 1
ATOM 778 O O . GLN A 1 111 ? -7.646 2.854 -7.288 1.00 95.31 111 GLN A O 1
ATOM 783 N N . SER A 1 112 ? -8.912 2.112 -8.982 1.00 96.94 112 SER A N 1
ATOM 784 C CA . SER A 1 112 ? -10.045 1.730 -8.141 1.00 96.94 112 SER A CA 1
ATOM 785 C C . SER A 1 112 ? -9.996 0.243 -7.827 1.00 96.94 112 SER A C 1
ATOM 787 O O . SER A 1 112 ? -9.681 -0.569 -8.689 1.00 96.94 112 SER A O 1
ATOM 789 N N . GLY A 1 113 ? -10.352 -0.127 -6.603 1.00 97.44 113 GLY A N 1
ATOM 790 C CA . GLY A 1 113 ? -10.423 -1.523 -6.189 1.00 97.44 113 GLY A CA 1
ATOM 791 C C . GLY A 1 113 ? -10.922 -1.661 -4.761 1.00 97.44 113 GLY A C 1
ATOM 792 O O . GLY A 1 113 ? -11.407 -0.712 -4.154 1.00 97.44 113 GLY A O 1
ATOM 793 N N . LYS A 1 114 ? -10.814 -2.859 -4.200 1.00 98.12 114 LYS A N 1
ATOM 794 C CA . LYS A 1 114 ? -11.082 -3.133 -2.790 1.00 98.12 114 LYS A CA 1
ATOM 795 C C . LYS A 1 114 ? -9.765 -3.235 -2.032 1.00 98.12 114 LYS A C 1
ATOM 797 O O . LYS A 1 114 ? -8.896 -4.012 -2.425 1.00 98.12 114 LYS A O 1
ATOM 802 N N . LEU A 1 115 ? -9.645 -2.514 -0.921 1.00 97.94 115 LEU A N 1
ATOM 803 C CA . LEU A 1 115 ? -8.508 -2.672 -0.018 1.00 97.94 115 LEU A CA 1
ATOM 804 C C . LEU A 1 115 ? -8.622 -4.017 0.705 1.00 97.94 115 LEU A C 1
ATOM 806 O O . LEU A 1 115 ? -9.643 -4.298 1.337 1.00 97.94 115 LEU A O 1
ATOM 810 N N . ILE A 1 116 ? -7.598 -4.858 0.626 1.00 97.62 116 ILE A N 1
ATOM 811 C CA . ILE A 1 116 ? -7.568 -6.167 1.284 1.00 97.62 116 ILE A CA 1
ATOM 812 C C . ILE A 1 116 ? -6.255 -6.381 2.037 1.00 97.62 116 ILE A C 1
ATOM 814 O O . ILE A 1 116 ? -5.265 -5.693 1.805 1.00 97.62 116 ILE A O 1
ATOM 818 N N . VAL A 1 117 ? -6.245 -7.373 2.924 1.00 96.75 117 VAL A N 1
ATOM 819 C CA . VAL A 1 117 ? -5.018 -7.945 3.485 1.00 96.75 117 VAL A CA 1
ATOM 820 C C . VAL A 1 117 ? -4.803 -9.279 2.787 1.00 96.75 117 VAL A C 1
ATOM 822 O O . VAL A 1 117 ? -5.685 -10.136 2.854 1.00 96.75 117 VAL A O 1
ATOM 825 N N . ALA A 1 118 ? -3.680 -9.434 2.094 1.00 94.00 118 ALA A N 1
ATOM 826 C CA . ALA A 1 118 ? -3.360 -10.652 1.353 1.00 94.00 118 ALA A CA 1
ATOM 827 C C . ALA A 1 118 ? -2.092 -11.313 1.915 1.00 94.00 118 ALA A C 1
ATOM 829 O O . ALA A 1 118 ? -1.846 -11.253 3.126 1.00 94.00 118 ALA A O 1
ATOM 830 N N . ASP A 1 119 ? -1.328 -11.982 1.053 1.00 87.38 119 ASP A N 1
ATOM 831 C CA . ASP A 1 119 ? -0.164 -12.780 1.416 1.00 87.38 119 ASP A CA 1
ATOM 832 C C . ASP A 1 119 ? 0.813 -12.007 2.313 1.00 87.38 119 ASP A C 1
ATOM 834 O O . ASP A 1 119 ? 0.971 -10.784 2.241 1.00 87.38 119 ASP A O 1
ATOM 838 N N . GLY A 1 120 ? 1.392 -12.715 3.285 1.00 90.19 120 GLY A N 1
ATOM 839 C CA . GLY A 1 120 ? 2.246 -12.093 4.302 1.00 90.19 120 GLY A CA 1
ATOM 840 C C . GLY A 1 120 ? 1.531 -11.208 5.324 1.00 90.19 120 GLY A C 1
ATOM 841 O O . GLY A 1 120 ? 2.160 -10.735 6.275 1.00 90.19 120 GLY A O 1
ATOM 842 N N . GLY A 1 121 ? 0.221 -10.999 5.174 1.00 94.25 121 GLY A N 1
ATOM 843 C CA . GLY A 1 121 ? -0.540 -10.048 5.970 1.00 94.25 121 GLY A CA 1
ATOM 844 C C . GLY A 1 121 ? -0.327 -8.598 5.537 1.00 94.25 121 GLY A C 1
ATOM 845 O O . GLY A 1 121 ? -0.484 -7.715 6.379 1.00 94.25 121 GLY A O 1
ATOM 846 N N . CYS A 1 122 ? 0.054 -8.349 4.280 1.00 96.81 122 CYS A N 1
ATOM 847 C CA . CYS A 1 122 ? 0.313 -7.004 3.763 1.00 96.81 122 CYS A CA 1
ATOM 848 C C . CYS A 1 122 ? -0.909 -6.407 3.050 1.00 96.81 122 CYS A C 1
ATOM 850 O O . CYS A 1 122 ? -1.765 -7.133 2.529 1.00 96.81 122 CYS A O 1
ATOM 852 N N . LEU A 1 123 ? -0.999 -5.077 3.029 1.00 97.00 123 LEU A N 1
ATOM 853 C CA . LEU A 1 123 ? -2.082 -4.353 2.360 1.00 97.00 123 LEU A CA 1
ATOM 854 C C . LEU A 1 123 ? -1.956 -4.428 0.834 1.00 97.00 123 LEU A C 1
ATOM 856 O O . LEU A 1 123 ? -0.906 -4.135 0.269 1.00 97.00 123 LEU A O 1
ATOM 860 N N . HIS A 1 124 ? -3.048 -4.807 0.177 1.00 97.62 124 HIS A N 1
ATOM 861 C CA . HIS A 1 124 ? -3.142 -4.917 -1.276 1.00 97.62 124 HIS A CA 1
ATOM 862 C C . HIS A 1 124 ? -4.404 -4.227 -1.788 1.00 97.62 124 HIS A C 1
ATOM 864 O O . HIS A 1 124 ? -5.424 -4.166 -1.095 1.00 97.62 124 HIS A O 1
ATOM 870 N N . LEU A 1 125 ? -4.361 -3.781 -3.038 1.00 97.38 125 LEU A N 1
ATOM 871 C CA . LEU A 1 125 ? -5.535 -3.367 -3.788 1.00 97.38 125 LEU A CA 1
ATOM 872 C C . LEU A 1 125 ? -5.986 -4.516 -4.689 1.00 97.38 125 LEU A C 1
ATOM 874 O O . LEU A 1 125 ? -5.203 -5.058 -5.465 1.00 97.38 125 LEU A O 1
ATOM 878 N N . LYS A 1 126 ? -7.259 -4.896 -4.586 1.00 97.00 126 LYS A N 1
ATOM 879 C CA . LYS A 1 126 ? -7.864 -5.927 -5.429 1.00 97.00 126 LYS A CA 1
ATOM 880 C C . LYS A 1 126 ? -8.998 -5.342 -6.256 1.00 97.00 126 LYS A C 1
ATOM 882 O O . LYS A 1 126 ? -10.063 -5.053 -5.714 1.00 97.00 126 LYS A O 1
ATOM 887 N N . ASP A 1 127 ? -8.784 -5.223 -7.558 1.00 94.00 127 ASP A N 1
ATOM 888 C CA . ASP A 1 127 ? -9.848 -4.978 -8.535 1.00 94.00 127 ASP A CA 1
ATOM 889 C C . ASP A 1 127 ? -10.251 -6.305 -9.203 1.00 94.00 127 ASP A C 1
ATOM 891 O O . ASP A 1 127 ? -10.780 -7.208 -8.542 1.00 94.00 127 ASP A O 1
ATOM 895 N N . LYS A 1 128 ? -9.953 -6.467 -10.496 1.00 90.25 128 LYS A N 1
ATOM 896 C CA . LYS A 1 128 ? -10.233 -7.662 -11.288 1.00 90.25 128 LYS A CA 1
ATOM 897 C C . LYS A 1 128 ? -8.938 -8.432 -11.521 1.00 90.25 128 LYS A C 1
ATOM 899 O O . LYS A 1 128 ? -8.126 -8.045 -12.351 1.00 90.25 128 LYS A O 1
ATOM 904 N N . GLY A 1 129 ? -8.770 -9.541 -10.806 1.00 92.62 129 GLY A N 1
ATOM 905 C CA . GLY A 1 129 ? -7.615 -10.428 -10.953 1.00 92.62 129 GLY A CA 1
ATOM 906 C C . GLY A 1 129 ? -6.815 -10.576 -9.664 1.00 92.62 129 GLY A C 1
ATOM 907 O O . GLY A 1 129 ? -7.393 -10.685 -8.575 1.00 92.62 129 GLY A O 1
ATOM 908 N N . GLU A 1 130 ? -5.495 -10.639 -9.819 1.00 94.38 130 GLU A N 1
ATOM 909 C CA . GLU A 1 130 ? -4.551 -10.820 -8.720 1.00 94.38 130 GLU A CA 1
ATOM 910 C C . GLU A 1 130 ? -4.436 -9.543 -7.870 1.00 94.38 130 GLU A C 1
ATOM 912 O O . GLU A 1 130 ? -4.482 -8.436 -8.411 1.00 94.38 130 GLU A O 1
ATOM 917 N N . PRO A 1 131 ? -4.331 -9.662 -6.534 1.00 96.56 131 PRO A N 1
ATOM 918 C CA . PRO A 1 131 ? -4.101 -8.514 -5.668 1.00 96.56 131 PRO A CA 1
ATOM 919 C C . PRO A 1 131 ? -2.766 -7.826 -5.963 1.00 96.56 131 PRO A C 1
ATOM 921 O O . PRO A 1 131 ? -1.724 -8.472 -6.004 1.00 96.56 131 PRO A O 1
ATOM 924 N N . THR A 1 132 ? -2.789 -6.504 -6.070 1.00 97.31 132 THR A N 1
ATOM 925 C CA . THR A 1 132 ? -1.594 -5.677 -6.258 1.00 97.31 132 THR A CA 1
ATOM 926 C C . THR A 1 132 ? -1.108 -5.157 -4.909 1.00 97.31 132 THR A C 1
ATOM 928 O O . THR A 1 132 ? -1.879 -4.534 -4.175 1.00 97.31 132 THR A O 1
ATOM 931 N N . LEU A 1 133 ? 0.157 -5.405 -4.565 1.00 97.38 133 LEU A N 1
ATOM 932 C CA . LEU A 1 133 ? 0.757 -4.919 -3.318 1.00 97.38 133 LEU A CA 1
ATOM 933 C C . LEU A 1 133 ? 0.814 -3.387 -3.314 1.00 97.38 133 LEU A C 1
ATOM 935 O O . LEU A 1 133 ? 1.202 -2.781 -4.314 1.00 97.38 133 LEU A O 1
ATOM 939 N N . LEU A 1 134 ? 0.446 -2.771 -2.190 1.00 96.56 134 LEU A N 1
ATOM 940 C CA . LEU A 1 134 ? 0.537 -1.323 -2.010 1.00 96.56 134 LEU A CA 1
ATOM 941 C C . LEU A 1 134 ? 1.895 -0.939 -1.415 1.00 96.56 134 LEU A C 1
ATOM 943 O O . LEU A 1 134 ? 2.229 -1.367 -0.308 1.00 96.56 134 LEU A O 1
ATOM 947 N N . LEU A 1 135 ? 2.642 -0.098 -2.132 1.00 95.94 135 LEU A N 1
ATOM 948 C CA . LEU A 1 135 ? 3.771 0.654 -1.591 1.00 95.94 135 LEU A CA 1
ATOM 949 C C . LEU A 1 135 ? 3.252 2.016 -1.137 1.00 95.94 135 LEU A C 1
ATOM 951 O O . LEU A 1 135 ? 2.870 2.851 -1.955 1.00 95.94 135 LEU A O 1
ATOM 955 N N . LEU A 1 136 ? 3.188 2.204 0.171 1.00 95.12 136 LEU A N 1
ATOM 956 C CA . LEU A 1 136 ? 2.670 3.403 0.802 1.00 95.12 136 LEU A CA 1
ATOM 957 C C . LEU A 1 136 ? 3.790 4.443 0.956 1.00 95.12 136 LEU A C 1
ATOM 959 O O . LEU A 1 136 ? 4.933 4.064 1.221 1.00 95.12 136 LEU A O 1
ATOM 963 N N . PRO A 1 137 ? 3.487 5.738 0.823 1.00 93.31 137 PRO A N 1
ATOM 964 C CA . PRO A 1 137 ? 4.456 6.795 1.096 1.00 93.31 137 PRO A CA 1
ATOM 965 C C . PRO A 1 137 ? 4.710 6.932 2.612 1.00 93.31 137 PRO A C 1
ATOM 967 O O . PRO A 1 137 ? 3.915 6.441 3.418 1.00 93.31 137 PRO A O 1
ATOM 970 N N . GLU A 1 138 ? 5.796 7.596 3.018 1.00 91.88 138 GLU A N 1
ATOM 971 C CA . GLU A 1 138 ? 6.232 7.672 4.429 1.00 91.88 138 GLU A CA 1
ATOM 972 C C . GLU A 1 138 ? 5.174 8.222 5.396 1.00 91.88 138 GLU A C 1
ATOM 974 O O . GLU A 1 138 ? 5.091 7.798 6.548 1.00 91.88 138 GLU A O 1
ATOM 979 N N . GLN A 1 139 ? 4.349 9.160 4.938 1.00 90.56 139 GLN A N 1
ATOM 980 C CA . GLN A 1 139 ? 3.289 9.787 5.729 1.00 90.56 139 GLN A CA 1
ATOM 981 C C . GLN A 1 139 ? 2.014 8.944 5.846 1.00 90.56 139 GLN A C 1
ATOM 983 O O . GLN A 1 139 ? 1.076 9.368 6.523 1.00 90.56 139 GLN A O 1
ATOM 988 N N . ALA A 1 140 ? 1.929 7.803 5.160 1.00 93.06 140 ALA A N 1
ATOM 989 C CA . ALA A 1 140 ? 0.787 6.913 5.285 1.00 93.06 140 ALA A CA 1
ATOM 990 C C . ALA A 1 140 ? 0.837 6.160 6.616 1.00 93.06 140 ALA A C 1
ATOM 992 O O . ALA A 1 140 ? 1.859 5.582 6.989 1.00 93.06 140 ALA A O 1
ATOM 993 N N . GLU A 1 141 ? -0.298 6.090 7.305 1.00 94.56 141 GLU A N 1
ATOM 994 C CA . GLU A 1 141 ? -0.401 5.343 8.556 1.00 94.56 141 GLU A CA 1
ATOM 995 C C . GLU A 1 141 ? -1.161 4.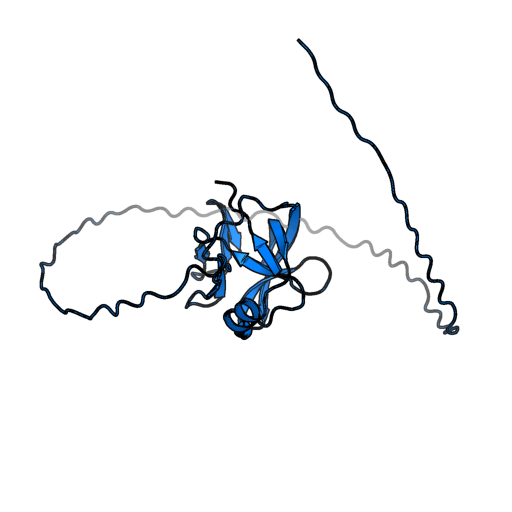038 8.334 1.00 94.56 141 GLU A C 1
ATOM 997 O O . GLU A 1 141 ? -2.274 4.024 7.811 1.00 94.56 141 GLU A O 1
ATOM 1002 N N . VAL A 1 142 ? -0.582 2.913 8.755 1.00 94.94 142 VAL A N 1
ATOM 1003 C CA . VAL A 1 142 ? -1.303 1.636 8.758 1.00 94.94 142 VAL A CA 1
ATOM 1004 C C . VAL A 1 142 ? -2.061 1.482 10.060 1.00 94.94 142 VAL A C 1
ATOM 1006 O O . VAL A 1 142 ? -1.477 1.374 11.135 1.00 94.94 142 VAL A O 1
ATOM 1009 N N . LEU A 1 143 ? -3.381 1.404 9.944 1.00 95.12 143 LEU A N 1
ATOM 1010 C CA . LEU A 1 143 ? -4.277 1.283 11.078 1.00 95.12 143 LEU A CA 1
ATOM 1011 C C . LEU A 1 143 ? -4.467 -0.189 11.430 1.00 95.12 143 LEU A C 1
ATOM 1013 O O . LEU A 1 143 ? -4.893 -1.002 10.605 1.00 95.12 143 LEU A O 1
ATOM 1017 N N . ASN A 1 144 ? -4.201 -0.528 12.686 1.00 91.94 144 ASN A N 1
ATOM 1018 C CA . ASN A 1 144 ? -4.346 -1.885 13.214 1.00 91.94 144 ASN A CA 1
ATOM 1019 C C . ASN A 1 144 ? -5.342 -1.992 14.383 1.00 91.94 144 ASN A C 1
ATOM 1021 O O . ASN A 1 144 ? -5.579 -3.086 14.898 1.00 91.94 144 ASN A O 1
ATOM 1025 N N . ARG A 1 145 ? -5.938 -0.877 14.820 1.00 84.56 145 ARG A N 1
ATOM 1026 C CA . ARG A 1 145 ? -6.823 -0.840 15.991 1.00 84.56 145 ARG A CA 1
ATOM 1027 C C . ARG A 1 145 ? -8.276 -1.044 15.576 1.00 84.56 145 ARG A C 1
ATOM 1029 O O . ARG A 1 145 ? -8.807 -0.265 14.795 1.00 84.56 145 ARG A O 1
ATOM 1036 N N . GLN A 1 146 ? -8.916 -2.078 16.133 1.00 88.12 146 GLN A N 1
ATOM 1037 C CA . GLN A 1 146 ? -10.311 -2.517 15.907 1.00 88.12 146 GLN A CA 1
ATOM 1038 C C . GLN A 1 146 ? -10.660 -2.945 14.472 1.00 88.12 146 GLN A C 1
ATOM 1040 O O . GLN A 1 146 ? -11.323 -3.967 14.291 1.00 88.12 146 GLN A O 1
ATOM 1045 N N . ARG A 1 147 ? -10.216 -2.201 13.456 1.00 92.19 147 ARG A N 1
ATOM 1046 C CA . ARG A 1 147 ? -10.412 -2.517 12.045 1.00 92.19 147 ARG A CA 1
ATOM 1047 C C . ARG A 1 147 ? -9.142 -2.193 11.246 1.00 92.19 147 ARG A C 1
ATOM 1049 O O . ARG A 1 147 ? -8.769 -1.026 11.174 1.00 92.19 147 ARG A O 1
ATOM 1056 N N . PRO A 1 148 ? -8.512 -3.202 10.622 1.00 94.81 148 PRO A N 1
ATOM 1057 C CA . PRO A 1 148 ? -7.402 -3.011 9.696 1.00 94.81 148 PRO A CA 1
ATOM 1058 C C . PRO A 1 148 ? -7.704 -1.970 8.609 1.00 94.81 148 PRO A C 1
ATOM 1060 O O . PRO A 1 148 ? -8.790 -1.988 8.021 1.00 94.81 148 PRO A O 1
ATOM 1063 N N . GLY A 1 149 ? -6.748 -1.096 8.314 1.00 95.88 149 GLY A N 1
ATOM 1064 C CA . GLY A 1 149 ? -6.894 -0.060 7.295 1.00 95.88 149 GLY A CA 1
ATOM 1065 C C . GLY A 1 149 ? -5.602 0.699 7.026 1.00 95.88 149 GLY A C 1
ATOM 1066 O O . GLY A 1 149 ? -4.536 0.339 7.523 1.00 95.88 149 GLY A O 1
ATOM 1067 N N . VAL A 1 150 ? -5.718 1.757 6.238 1.00 96.06 150 VAL A N 1
ATOM 1068 C CA . VAL A 1 150 ? -4.648 2.711 5.955 1.00 96.06 150 VAL A CA 1
ATOM 1069 C C . VAL A 1 150 ? -5.220 4.121 5.954 1.00 96.06 150 VAL A C 1
ATOM 1071 O O . VAL A 1 150 ? -6.333 4.335 5.479 1.00 96.06 150 VAL A O 1
ATOM 1074 N N . GLU A 1 151 ? -4.479 5.076 6.494 1.00 95.50 151 GLU A N 1
ATOM 1075 C CA . GLU A 1 151 ? -4.753 6.498 6.355 1.00 95.50 151 GLU A CA 1
ATOM 1076 C C . GLU A 1 151 ? -3.836 7.086 5.284 1.00 95.50 151 GLU A C 1
ATOM 1078 O O . GLU A 1 151 ? -2.611 7.013 5.386 1.00 95.50 151 GLU A O 1
ATOM 1083 N N . LEU A 1 152 ? -4.449 7.643 4.241 1.00 92.62 152 LEU A N 1
ATOM 1084 C CA . LEU A 1 152 ? -3.780 8.290 3.119 1.00 92.62 152 LEU A CA 1
ATOM 1085 C C . LEU A 1 152 ? -4.256 9.736 3.062 1.00 92.62 152 LEU A C 1
ATOM 1087 O O . LEU A 1 152 ? -5.453 9.994 2.961 1.00 92.62 152 LEU A O 1
ATOM 1091 N N . ASP A 1 153 ? -3.327 10.681 3.181 1.00 90.12 153 ASP A N 1
ATOM 1092 C CA . ASP A 1 153 ? -3.611 12.119 3.111 1.00 90.12 153 ASP A CA 1
ATOM 1093 C C . ASP A 1 153 ? -4.719 12.602 4.068 1.00 90.12 153 ASP A C 1
ATOM 1095 O O . ASP A 1 153 ? -5.453 13.543 3.777 1.00 90.12 153 ASP A O 1
ATOM 1099 N N . GLY A 1 154 ? -4.819 11.984 5.250 1.00 91.88 154 GLY A N 1
ATOM 1100 C CA . GLY A 1 154 ? -5.848 12.294 6.250 1.00 91.88 154 GLY A CA 1
ATOM 1101 C C . GLY A 1 154 ? -7.213 11.657 5.971 1.00 91.88 154 GLY A C 1
ATOM 1102 O O . GLY A 1 154 ? -8.178 11.941 6.678 1.00 91.88 154 GLY A O 1
ATOM 1103 N N . THR A 1 155 ? -7.314 10.800 4.951 1.00 94.56 155 THR A N 1
ATOM 1104 C CA . THR A 1 155 ? -8.502 9.988 4.675 1.00 94.56 155 THR A CA 1
ATOM 1105 C C . THR A 1 155 ? -8.251 8.545 5.080 1.00 94.56 155 THR A C 1
ATOM 1107 O O . THR A 1 155 ? -7.322 7.890 4.607 1.00 94.56 155 THR A O 1
ATOM 1110 N N . THR A 1 156 ? -9.112 8.021 5.948 1.00 96.25 156 THR A N 1
ATOM 1111 C CA . THR A 1 156 ? -9.045 6.628 6.378 1.00 96.25 156 THR A CA 1
ATOM 1112 C C . THR A 1 156 ? -9.756 5.698 5.397 1.00 96.25 156 THR A C 1
ATOM 1114 O O . THR A 1 156 ? -10.941 5.860 5.099 1.00 96.25 156 THR A O 1
ATOM 1117 N N . HIS A 1 157 ? -9.054 4.650 4.979 1.00 96.62 157 HIS A N 1
ATOM 1118 C CA . HIS A 1 157 ? -9.554 3.572 4.141 1.00 96.62 157 HIS A CA 1
ATOM 1119 C C . HIS A 1 157 ? -9.461 2.241 4.884 1.00 96.62 157 HIS A C 1
ATOM 1121 O O . HIS A 1 157 ? -8.371 1.759 5.194 1.00 96.62 157 HIS A O 1
ATOM 1127 N N . TYR A 1 158 ? -10.600 1.610 5.165 1.00 97.38 158 TYR A N 1
ATOM 1128 C CA . TYR A 1 158 ? -10.602 0.327 5.861 1.00 97.38 158 TYR A CA 1
ATOM 1129 C C . TYR A 1 158 ? -10.559 -0.859 4.904 1.00 97.38 158 TYR A C 1
ATOM 1131 O O . TYR A 1 158 ? -11.130 -0.851 3.811 1.00 97.38 158 TYR A O 1
ATOM 1139 N N . VAL A 1 159 ? -9.936 -1.936 5.370 1.00 97.44 159 VAL A N 1
ATOM 1140 C CA . VAL A 1 159 ? -9.940 -3.227 4.684 1.00 97.44 159 VAL A CA 1
ATOM 1141 C C . VAL A 1 159 ? -11.381 -3.692 4.450 1.00 97.44 159 VAL A C 1
ATOM 1143 O O . VAL A 1 159 ? -12.240 -3.623 5.331 1.00 97.44 159 VAL A O 1
ATOM 1146 N N . GLY A 1 160 ? -11.643 -4.174 3.238 1.00 97.31 160 GLY A N 1
ATOM 1147 C CA . GLY A 1 160 ? -12.947 -4.616 2.752 1.00 97.31 160 GLY A CA 1
ATOM 1148 C C . GLY A 1 160 ? -13.735 -3.545 1.994 1.00 97.31 160 GLY A C 1
ATOM 1149 O O . GLY A 1 160 ? -14.682 -3.904 1.283 1.00 97.31 160 GLY A O 1
ATOM 1150 N N . GLN A 1 161 ? -13.350 -2.268 2.100 1.00 97.50 161 GLN A N 1
ATOM 1151 C CA . GLN A 1 161 ? -14.030 -1.160 1.429 1.00 97.50 161 GLN A CA 1
ATOM 1152 C C . GLN A 1 161 ? -13.522 -0.953 -0.006 1.00 97.50 161 GLN A C 1
ATOM 1154 O O . GLN A 1 161 ? -12.344 -1.202 -0.282 1.00 97.50 161 GLN A O 1
ATOM 1159 N N . PRO A 1 162 ? -14.399 -0.508 -0.927 1.00 97.44 162 PRO A N 1
ATOM 1160 C CA . PRO A 1 162 ? -13.959 0.033 -2.203 1.00 97.44 162 PRO A CA 1
ATOM 1161 C C . PRO A 1 162 ? -13.217 1.355 -1.971 1.00 97.44 162 PRO A C 1
ATOM 1163 O O . PRO A 1 162 ? -13.644 2.178 -1.161 1.00 97.44 162 PRO A O 1
ATOM 1166 N N . VAL A 1 163 ? -12.111 1.543 -2.678 1.00 97.00 163 VAL A N 1
ATOM 1167 C CA . VAL A 1 163 ? -11.235 2.711 -2.597 1.00 97.00 163 VAL A CA 1
ATOM 1168 C C . VAL A 1 163 ? -10.748 3.076 -3.995 1.00 97.00 163 VAL A C 1
ATOM 1170 O O . VAL A 1 163 ? -10.643 2.209 -4.865 1.00 97.00 163 VAL A O 1
ATOM 1173 N N . THR A 1 164 ? -10.428 4.349 -4.194 1.00 96.44 164 THR A N 1
ATOM 1174 C CA . THR A 1 164 ? -9.691 4.833 -5.364 1.00 96.44 164 THR A CA 1
ATOM 1175 C C . THR A 1 164 ? -8.394 5.434 -4.854 1.00 96.44 164 THR A C 1
ATOM 1177 O O . THR A 1 164 ? -8.429 6.320 -4.006 1.00 96.44 164 THR A O 1
ATOM 1180 N N . ILE A 1 165 ? -7.269 4.909 -5.329 1.00 94.69 165 ILE A N 1
ATOM 1181 C CA . ILE A 1 165 ? -5.926 5.305 -4.912 1.00 94.69 165 ILE A CA 1
ATOM 1182 C C . ILE A 1 165 ? -5.185 5.817 -6.138 1.00 94.69 165 ILE A C 1
ATOM 1184 O O . ILE A 1 165 ? -5.193 5.173 -7.185 1.00 94.69 165 ILE A O 1
ATOM 1188 N N . THR A 1 166 ? -4.518 6.953 -6.004 1.00 94.50 166 THR A N 1
ATOM 1189 C CA . THR A 1 166 ? -3.676 7.500 -7.066 1.00 94.50 166 THR A CA 1
ATOM 1190 C C . THR A 1 166 ? -2.253 6.993 -6.903 1.00 94.50 166 THR A C 1
ATOM 1192 O O . THR A 1 166 ? -1.668 7.091 -5.825 1.00 94.50 166 THR A O 1
ATOM 1195 N N . GLY A 1 167 ? -1.692 6.429 -7.969 1.00 94.38 167 GLY A N 1
ATOM 1196 C CA . GLY A 1 167 ? -0.349 5.866 -7.925 1.00 94.38 167 GLY A CA 1
ATOM 1197 C C . GLY A 1 167 ? 0.151 5.372 -9.275 1.00 94.38 167 GLY A C 1
ATOM 1198 O O . GLY A 1 167 ? -0.547 5.470 -10.285 1.00 94.38 167 GLY A O 1
ATOM 1199 N N . GLU A 1 168 ? 1.361 4.829 -9.299 1.00 94.44 168 GLU A N 1
ATOM 1200 C CA . GLU A 1 168 ? 1.951 4.199 -10.483 1.00 94.44 168 GLU A CA 1
ATOM 1201 C C . GLU A 1 168 ? 2.134 2.694 -10.266 1.00 94.44 168 GLU A C 1
ATOM 1203 O O . GLU A 1 168 ? 2.548 2.247 -9.198 1.00 94.44 168 GLU A O 1
ATOM 1208 N N . LEU A 1 169 ? 1.832 1.897 -11.295 1.00 94.44 169 LEU A N 1
ATOM 1209 C CA . LEU A 1 169 ? 2.185 0.480 -11.307 1.00 94.44 169 LEU A CA 1
ATOM 1210 C C . LEU A 1 169 ? 3.652 0.319 -11.707 1.00 94.44 169 LEU A C 1
ATOM 1212 O O . LEU A 1 169 ? 3.999 0.517 -12.873 1.00 94.44 169 LEU A O 1
ATOM 1216 N N . ALA A 1 170 ? 4.480 -0.111 -10.764 1.00 93.31 170 ALA A N 1
ATOM 1217 C CA . ALA A 1 170 ? 5.914 -0.276 -10.945 1.00 93.31 170 ALA A CA 1
ATOM 1218 C C . ALA A 1 170 ? 6.345 -1.735 -10.760 1.00 93.31 170 ALA A C 1
ATOM 1220 O O . ALA A 1 170 ? 5.689 -2.523 -10.077 1.00 93.31 170 ALA A O 1
ATOM 1221 N N . GLU A 1 171 ? 7.460 -2.094 -11.387 1.00 94.00 171 GLU A N 1
ATOM 1222 C CA . GLU A 1 171 ? 8.172 -3.338 -11.094 1.00 94.00 171 GLU A CA 1
ATOM 1223 C C . GLU A 1 171 ? 9.152 -3.078 -9.948 1.00 94.00 171 GLU A C 1
ATOM 1225 O O . GLU A 1 171 ? 9.742 -1.999 -9.866 1.00 94.00 171 GLU A O 1
ATOM 1230 N N . LEU A 1 172 ? 9.288 -4.046 -9.042 1.00 91.88 172 LEU A N 1
ATOM 1231 C CA . LEU A 1 172 ? 10.273 -3.972 -7.967 1.00 91.88 172 LEU A CA 1
ATOM 1232 C C . LEU A 1 172 ? 11.657 -4.313 -8.517 1.00 91.88 172 LEU A C 1
ATOM 1234 O O . LEU A 1 172 ? 11.792 -5.200 -9.358 1.00 91.88 172 LEU A O 1
ATOM 1238 N N . THR A 1 173 ? 12.693 -3.651 -8.007 1.00 92.06 173 THR A N 1
ATOM 1239 C CA . THR A 1 173 ? 14.066 -4.143 -8.180 1.00 92.06 173 THR A CA 1
ATOM 1240 C C . THR A 1 173 ? 14.296 -5.385 -7.314 1.00 92.06 173 THR A C 1
ATOM 1242 O O . THR A 1 173 ? 13.604 -5.580 -6.313 1.00 92.06 173 THR A O 1
ATOM 1245 N N . ASP A 1 174 ? 15.317 -6.191 -7.619 1.00 91.94 174 ASP A N 1
ATOM 1246 C CA . ASP A 1 174 ? 15.664 -7.381 -6.819 1.00 9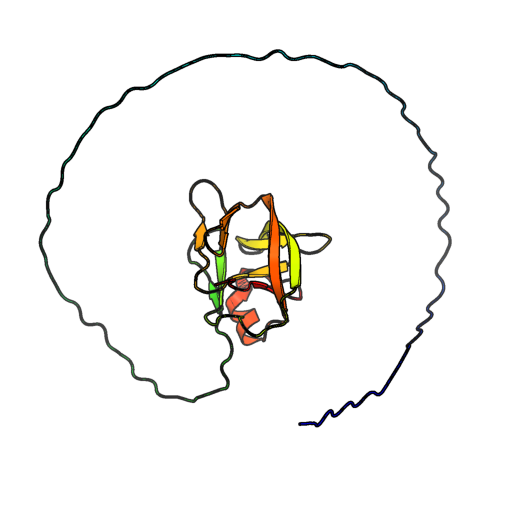1.94 174 ASP A CA 1
ATOM 1247 C C . ASP A 1 174 ? 15.866 -7.049 -5.327 1.00 91.94 174 ASP A C 1
ATOM 1249 O O . ASP A 1 174 ? 15.486 -7.809 -4.430 1.00 91.94 174 ASP A O 1
ATOM 1253 N N . ALA A 1 175 ? 16.466 -5.888 -5.040 1.00 89.81 175 ALA A N 1
ATOM 1254 C CA . ALA A 1 175 ? 16.686 -5.417 -3.676 1.00 89.81 175 ALA A CA 1
ATOM 1255 C C . ALA A 1 175 ? 15.363 -5.100 -2.964 1.00 89.81 175 ALA A C 1
ATOM 1257 O O . ALA A 1 175 ? 15.176 -5.466 -1.799 1.00 89.81 175 ALA A O 1
ATOM 1258 N N . GLN A 1 176 ? 14.435 -4.455 -3.671 1.00 92.69 176 GLN A N 1
ATOM 1259 C CA . GLN A 1 176 ? 13.111 -4.128 -3.158 1.00 92.69 176 GLN A CA 1
ATOM 1260 C C . GLN A 1 176 ? 12.252 -5.377 -2.967 1.00 92.69 176 GLN A C 1
ATOM 1262 O O . GLN A 1 176 ? 11.650 -5.536 -1.907 1.00 92.69 176 GLN A O 1
ATOM 1267 N N . GLU A 1 177 ? 12.244 -6.293 -3.938 1.00 93.12 177 GLU A N 1
ATOM 1268 C CA . GLU A 1 177 ? 11.536 -7.572 -3.849 1.00 93.12 177 GLU A CA 1
ATOM 1269 C C . GLU A 1 177 ? 12.001 -8.361 -2.623 1.00 93.12 177 GLU A C 1
ATOM 1271 O O . GLU A 1 177 ? 11.186 -8.823 -1.822 1.00 93.12 177 GLU A O 1
ATOM 1276 N N . LYS A 1 178 ? 13.317 -8.418 -2.393 1.00 92.88 178 LYS A N 1
ATOM 1277 C CA . LYS A 1 178 ? 13.888 -9.034 -1.193 1.00 92.88 178 LYS A CA 1
ATOM 1278 C C . LYS A 1 178 ? 13.444 -8.335 0.096 1.00 92.88 178 LYS A C 1
ATOM 1280 O O . LYS A 1 178 ? 13.155 -9.011 1.083 1.00 92.88 178 LYS A O 1
ATOM 1285 N N . ALA A 1 179 ? 13.370 -7.003 0.113 1.00 92.12 179 ALA A N 1
ATOM 1286 C CA . ALA A 1 179 ? 12.912 -6.251 1.284 1.00 92.12 179 ALA A CA 1
ATOM 1287 C C . ALA A 1 179 ? 11.444 -6.553 1.635 1.00 92.12 179 ALA A C 1
ATOM 1289 O O . ALA A 1 179 ? 11.084 -6.613 2.814 1.00 92.12 179 ALA A O 1
ATOM 1290 N N . VAL A 1 180 ? 10.610 -6.808 0.623 1.00 94.69 180 VAL A N 1
ATOM 1291 C CA . VAL A 1 180 ? 9.174 -7.080 0.787 1.00 94.69 180 VAL A CA 1
ATOM 1292 C C . VAL A 1 180 ? 8.809 -8.551 0.624 1.00 94.69 180 VAL A C 1
ATOM 1294 O O . VAL A 1 180 ? 7.624 -8.872 0.583 1.00 94.69 180 VAL A O 1
ATOM 1297 N N . GLN A 1 181 ? 9.785 -9.466 0.589 1.00 94.69 181 GLN A N 1
ATOM 1298 C CA . GLN A 1 181 ? 9.551 -10.887 0.289 1.00 94.69 181 GLN A CA 1
ATOM 1299 C C . GLN A 1 181 ? 8.489 -11.529 1.194 1.00 94.69 181 GLN A C 1
ATOM 1301 O O . GLN A 1 181 ? 7.790 -12.450 0.791 1.00 94.69 181 GLN A O 1
ATOM 1306 N N . GLN A 1 182 ? 8.335 -11.026 2.426 1.00 93.94 182 GLN A N 1
ATOM 1307 C CA . GLN A 1 182 ? 7.324 -11.508 3.366 1.00 93.94 182 GLN A CA 1
ATOM 1308 C C . GLN A 1 182 ? 5.898 -11.274 2.857 1.00 93.94 182 GLN A C 1
ATOM 1310 O O . GLN A 1 182 ? 5.019 -12.061 3.193 1.00 93.94 182 GLN A O 1
ATOM 1315 N N . CYS A 1 183 ? 5.681 -10.225 2.061 1.00 94.94 183 CYS A N 1
ATOM 1316 C CA . CYS A 1 183 ? 4.403 -9.854 1.461 1.00 94.94 183 CYS A CA 1
ATOM 1317 C C . CYS A 1 183 ? 4.070 -10.631 0.182 1.00 94.94 183 CYS A C 1
ATOM 1319 O O . CYS A 1 183 ? 2.944 -10.510 -0.280 1.00 94.94 183 CYS A O 1
ATOM 1321 N N . HIS A 1 184 ? 5.012 -11.411 -0.368 1.00 94.38 184 HIS A N 1
ATOM 1322 C CA . HIS A 1 184 ? 4.849 -12.184 -1.609 1.00 94.38 184 HIS A CA 1
ATOM 1323 C C . HIS A 1 184 ? 4.184 -11.372 -2.744 1.00 94.38 184 HIS A C 1
ATOM 1325 O O . HIS A 1 184 ? 3.083 -11.721 -3.170 1.00 94.38 184 HIS A O 1
ATOM 1331 N N . PRO A 1 185 ? 4.797 -10.264 -3.211 1.00 91.81 185 PRO A N 1
ATOM 1332 C CA . PRO A 1 185 ? 4.230 -9.482 -4.308 1.00 91.81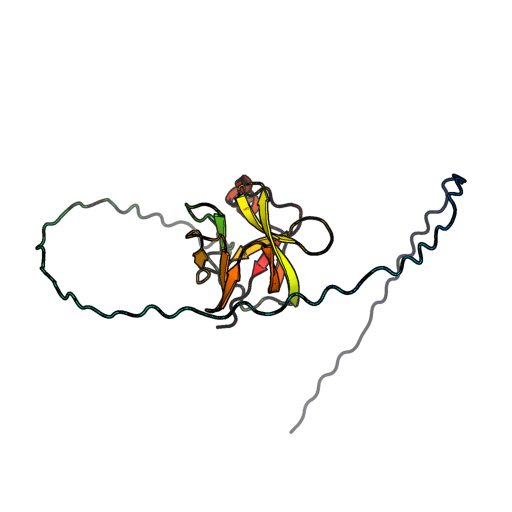 185 PRO A CA 1
ATOM 1333 C C . PRO A 1 185 ? 4.024 -10.352 -5.557 1.00 91.81 185 PRO A C 1
ATOM 1335 O O . PRO A 1 185 ? 4.928 -11.075 -5.969 1.00 91.81 185 PRO A O 1
ATOM 1338 N N . HIS A 1 186 ? 2.852 -10.243 -6.185 1.00 87.56 186 HIS A N 1
ATOM 1339 C CA . HIS A 1 186 ? 2.560 -10.890 -7.467 1.00 87.56 186 HIS A CA 1
ATOM 1340 C C . HIS A 1 186 ? 2.660 -9.856 -8.590 1.00 87.56 186 HIS A C 1
ATOM 1342 O O . HIS A 1 186 ? 1.801 -8.988 -8.736 1.00 87.56 186 HIS A O 1
ATOM 1348 N N . GLY A 1 187 ? 3.731 -9.928 -9.381 1.00 92.00 187 GLY A N 1
ATOM 1349 C CA . GLY A 1 187 ? 3.943 -9.029 -10.514 1.00 92.00 187 GLY A CA 1
ATOM 1350 C C . GLY A 1 187 ? 4.235 -7.585 -10.096 1.00 92.00 187 GLY A C 1
ATOM 1351 O O . GLY A 1 187 ? 5.171 -7.324 -9.342 1.00 92.00 187 GLY A O 1
ATOM 1352 N N . LYS A 1 188 ? 3.471 -6.633 -10.642 1.00 95.12 188 LYS A N 1
ATOM 1353 C CA . LYS A 1 188 ? 3.667 -5.201 -10.373 1.00 95.12 188 LYS A CA 1
ATOM 1354 C C . LYS A 1 188 ? 3.098 -4.808 -9.016 1.00 95.12 188 LYS A C 1
ATOM 1356 O O . LYS A 1 188 ? 2.135 -5.399 -8.535 1.00 95.12 188 LYS A O 1
ATOM 1361 N N . VAL A 1 189 ? 3.657 -3.754 -8.443 1.00 95.88 189 VAL A N 1
ATOM 1362 C CA . VAL A 1 189 ? 3.175 -3.122 -7.212 1.00 95.88 189 VAL A CA 1
ATOM 1363 C C . VAL A 1 189 ? 2.606 -1.745 -7.519 1.00 95.88 189 VAL A C 1
ATOM 1365 O O . VAL A 1 189 ? 2.980 -1.127 -8.514 1.00 95.88 189 VAL A O 1
ATOM 1368 N N . LEU A 1 190 ? 1.710 -1.250 -6.670 1.00 95.75 190 LEU A N 1
ATOM 1369 C CA . LEU A 1 190 ? 1.151 0.093 -6.790 1.00 95.75 190 LEU A CA 1
ATOM 1370 C C . LEU A 1 190 ? 1.888 1.041 -5.841 1.00 95.75 190 LEU A C 1
ATOM 1372 O O . LEU A 1 190 ? 1.707 0.967 -4.626 1.00 95.75 190 LEU A O 1
ATOM 1376 N N . GLN A 1 191 ? 2.702 1.929 -6.409 1.00 95.00 191 GLN A N 1
ATOM 1377 C CA . GLN A 1 191 ? 3.352 3.042 -5.718 1.00 95.00 191 GLN A CA 1
ATOM 1378 C C . GLN A 1 191 ? 2.340 4.155 -5.479 1.00 95.00 191 GLN A C 1
ATOM 1380 O O . GLN A 1 191 ? 1.968 4.874 -6.406 1.00 95.00 191 GLN A O 1
ATOM 1385 N N . VAL A 1 192 ? 1.854 4.257 -4.244 1.00 94.69 192 VAL A N 1
ATOM 1386 C CA . VAL A 1 192 ? 0.824 5.218 -3.853 1.00 94.69 192 VAL A CA 1
ATOM 1387 C C . VAL A 1 192 ? 1.437 6.609 -3.746 1.00 94.69 192 VAL A C 1
ATOM 1389 O O . VAL A 1 192 ? 2.420 6.813 -3.035 1.00 94.69 192 VAL A O 1
ATOM 1392 N N . GLN A 1 193 ? 0.844 7.577 -4.439 1.00 91.81 193 GLN A N 1
ATOM 1393 C CA . GLN A 1 193 ? 1.266 8.969 -4.351 1.00 91.81 193 GLN A CA 1
ATOM 1394 C C . GLN A 1 193 ? 0.605 9.693 -3.183 1.00 91.81 193 GLN A C 1
ATOM 1396 O O . GLN A 1 193 ? -0.581 9.519 -2.912 1.00 91.81 193 GLN A O 1
ATOM 1401 N N . SER A 1 194 ? 1.392 10.563 -2.553 1.00 83.31 194 SER A N 1
ATOM 1402 C CA . SER A 1 194 ? 0.904 11.630 -1.682 1.00 83.31 194 SER A CA 1
ATOM 1403 C C . SER A 1 194 ? 0.298 12.754 -2.511 1.00 83.31 194 SER A C 1
ATOM 1405 O O . SER A 1 194 ? 0.950 13.227 -3.443 1.00 83.31 194 SER A O 1
ATOM 1407 N N . MET A 1 195 ? -0.884 13.245 -2.149 1.00 73.50 195 MET A N 1
ATOM 1408 C CA . MET A 1 195 ? -1.469 14.446 -2.763 1.00 73.50 195 MET A CA 1
ATOM 1409 C C . MET A 1 195 ? -1.077 15.762 -2.065 1.00 73.50 195 MET A C 1
ATOM 1411 O O . MET A 1 195 ? -1.636 16.810 -2.396 1.00 73.50 195 MET A O 1
ATOM 1415 N N . LYS A 1 196 ? -0.143 15.731 -1.103 1.00 65.06 196 LYS A N 1
ATOM 1416 C CA . LYS A 1 196 ? 0.306 16.913 -0.342 1.00 65.06 196 LYS A CA 1
ATOM 1417 C C . LYS A 1 196 ? 1.548 17.601 -0.903 1.00 65.06 196 LYS A C 1
ATOM 1419 O O . LYS A 1 196 ? 2.555 16.916 -1.217 1.00 65.06 196 LYS A O 1
#

Organism: NCBI:txid162496

Radius of gyration: 27.29 Å; chains: 1; bounding box: 74×67×74 Å

Foldseek 3Di:
DDDDDDDDDDDDDDDDDDDDDDDDDDDDDDDDDDPDDDDDDDDDDDDDDDDDDDDDDDDDDDDDDDDDDDDDDDDDDDDPDPPQFDWAWDPDAQIAIETADAPAPDPKDKDKAFWAQDALRATFGDDPDDTAGEHHYPPKDFDDPPFTWIQAQNDTDTGGDIDIFIFDWAAHDPNRCVNCVSSVGDGTHTYTHHPD

pLDDT: mean 74.99, std 20.28, range [39.25, 98.12]

Secondary structure (DSSP, 8-state):
--------------------------------------------------------------------------------------EEE-SSSSBPEEESS--TTS--EEEEEEEEE-GGGBEEEESSSSPEEEEEETT-EEE-SSS-EEEETTEEEETTSEEEEEEEEEPPPHHHHHHTGGG---S-EEEEPP--

Sequence (196 aa):
MKAVAADTRKRIRPMVAVLALSLAGMTACSAQPNDASASQAPFSPAASSEAAPSTQAESTPSTEASPSTKTSAPASETAAAADEAKLSLTKEKPRGVIADTDFKDVKATEQSGKLIVADGGCLHLKDKGEPTLLLLPEQAEVLNRQRPGVELDGTTHYVGQPVTITGELAELTDAQEKAVQQCHPHGKVLQVQSMK